Protein AF-A0A0C3BQY1-F1 (afdb_monomer_lite)

Secondary structure (DSSP, 8-state):
-------------------SS-S-------------------S--TTTGGGGS-----GGGSPPPP----S---PPPS-GGGT----THHHHHHHHHHHHHHHHHHHHHHHHHHHHHHHHHHHHHHHHHHHHHHHHHHTT--------------S--S---HHHHHHHHHHHHHHHHHHHHHHHHHHHT-

Foldseek 3Di:
DDDDDDDDDDDDDDDDPDPDPPDDPPDPDDDPDPPPDDDDDDDDPPCPVVVPVPPPDDPVPDDDDPDDDPPPPPPCPPDCVVVPPPPPPVVVVVVVVVVVVVVVVVVVVVVVVVVVVVVVVVVVVVVVVVVVVVVVVVVPPDDDPPDPPPDPPDDDDDDPDPVNVVVVVVVVVVVVVVVVVVVVVVVVVD

pLDDT: mean 70.15, std 18.49, range [40.5, 96.94]

Sequence (190 aa):
MIKFCSGQRDERLTSTTQNAQSKFTRFERSFNYNLRLKLYTGALSQYGEAGNVPLIKSPALRVPKLVQVPPDIHPLPDSVSAYFVYPFTLESHVLALENQRQQTLATHAAQRSAYLAGRAAEQERRRREMERLKADVDLGRGGVVAGFASASAAASGVGGTHAQREEQMMADLVESLAKLDAAHSASSLL

Radius of gyration: 48.65 Å; chains: 1; bounding box: 67×63×150 Å

Organism: NCBI:txid933852

Structure (mmCIF, N/CA/C/O backbone):
data_AF-A0A0C3BQY1-F1
#
_entry.id   AF-A0A0C3BQY1-F1
#
loop_
_atom_site.group_PDB
_atom_site.id
_atom_site.type_symbol
_atom_site.label_atom_id
_atom_site.label_alt_id
_atom_site.label_comp_id
_atom_site.label_asym_id
_atom_site.label_entity_id
_atom_site.label_seq_id
_atom_site.pdbx_PDB_ins_code
_atom_site.Cartn_x
_atom_site.Cartn_y
_atom_site.Cartn_z
_atom_site.occupancy
_atom_site.B_iso_or_equiv
_atom_site.auth_seq_id
_atom_site.auth_comp_id
_atom_site.auth_asym_id
_atom_site.auth_atom_id
_atom_site.pdbx_PDB_model_num
ATOM 1 N N . MET A 1 1 ? -19.599 -33.227 -12.800 1.00 46.88 1 MET A N 1
ATOM 2 C CA . MET A 1 1 ? -19.912 -34.581 -12.285 1.00 46.88 1 MET A CA 1
ATOM 3 C C . MET A 1 1 ? -18.740 -35.010 -11.408 1.00 46.88 1 MET A C 1
ATOM 5 O O . MET A 1 1 ? -17.624 -34.723 -11.814 1.00 46.88 1 MET A O 1
ATOM 9 N N . ILE A 1 2 ? -19.008 -35.655 -10.257 1.00 44.72 2 ILE A N 1
ATOM 10 C CA . ILE A 1 2 ? -18.118 -35.951 -9.097 1.00 44.72 2 ILE A CA 1
ATOM 11 C C . ILE A 1 2 ? -18.136 -34.820 -8.048 1.00 44.72 2 ILE A C 1
ATOM 13 O O . ILE A 1 2 ? -17.803 -33.695 -8.386 1.00 44.72 2 ILE A O 1
ATOM 17 N N . LYS A 1 3 ? -18.431 -35.003 -6.754 1.00 44.94 3 LYS A N 1
ATOM 18 C CA . LYS A 1 3 ? -19.316 -35.881 -5.952 1.00 44.94 3 LYS A CA 1
ATOM 19 C C . LYS A 1 3 ? -19.308 -35.217 -4.560 1.00 44.94 3 LYS A C 1
ATOM 21 O O . LYS A 1 3 ? -18.237 -35.003 -4.002 1.00 44.94 3 LYS A O 1
ATOM 26 N N . PHE A 1 4 ? -20.477 -34.849 -4.040 1.00 42.44 4 PHE A N 1
ATOM 27 C CA . PHE A 1 4 ? -20.662 -34.355 -2.671 1.00 42.44 4 PHE A CA 1
ATOM 28 C C . PHE A 1 4 ? -20.383 -35.500 -1.685 1.00 42.44 4 PHE A C 1
ATOM 30 O O . PHE A 1 4 ? -20.982 -36.566 -1.818 1.00 42.44 4 PHE A O 1
ATOM 37 N N . CYS A 1 5 ? -19.513 -35.285 -0.698 1.00 50.31 5 CYS A N 1
ATOM 38 C CA . CYS A 1 5 ? -19.391 -36.164 0.467 1.00 50.31 5 CYS A CA 1
ATOM 39 C C . CYS A 1 5 ? -20.003 -35.464 1.680 1.00 50.31 5 CYS A C 1
ATOM 41 O O . CYS A 1 5 ? -19.351 -34.685 2.368 1.00 50.31 5 CYS A O 1
ATOM 43 N N . SER A 1 6 ? -21.277 -35.760 1.926 1.00 48.91 6 SER A N 1
ATOM 44 C CA . SER A 1 6 ? -21.935 -35.582 3.216 1.00 48.91 6 SER A CA 1
ATOM 45 C C . SER A 1 6 ? -21.499 -36.707 4.155 1.00 48.91 6 SER A C 1
ATOM 47 O O . SER A 1 6 ? -21.726 -37.881 3.858 1.00 48.91 6 SER A O 1
ATOM 49 N N . GLY A 1 7 ? -20.898 -36.356 5.288 1.00 43.72 7 GLY A N 1
ATOM 50 C CA . GLY A 1 7 ? -20.561 -37.290 6.358 1.00 43.72 7 GLY A CA 1
ATOM 51 C C . GLY A 1 7 ? -21.114 -36.792 7.684 1.00 43.72 7 GLY A C 1
ATOM 52 O O . GLY A 1 7 ? -20.405 -36.125 8.429 1.00 43.72 7 GLY A O 1
ATOM 53 N N . GLN A 1 8 ? -22.379 -37.113 7.960 1.00 48.69 8 GLN A N 1
ATOM 54 C CA . GLN A 1 8 ? -22.919 -37.131 9.318 1.00 48.69 8 GLN A CA 1
ATOM 55 C C . GLN A 1 8 ? -22.186 -38.191 10.149 1.00 48.69 8 GLN A C 1
ATOM 57 O O . GLN A 1 8 ? -21.983 -39.315 9.678 1.00 48.69 8 GLN A O 1
ATOM 62 N N . ARG A 1 9 ? -21.862 -37.854 11.400 1.00 48.25 9 ARG A N 1
ATOM 63 C CA . ARG A 1 9 ? -21.825 -38.818 12.504 1.00 48.25 9 ARG A CA 1
ATOM 64 C C . ARG A 1 9 ? -21.941 -38.100 13.850 1.00 48.25 9 ARG A C 1
ATOM 66 O O . ARG A 1 9 ? -20.988 -37.497 14.328 1.00 48.25 9 ARG A O 1
ATOM 73 N N . ASP A 1 10 ? -23.166 -38.138 14.354 1.00 41.44 10 ASP A N 1
ATOM 74 C CA . ASP A 1 10 ? -23.604 -38.463 15.711 1.00 41.44 10 ASP A CA 1
ATOM 75 C C . ASP A 1 10 ? -22.759 -38.031 16.914 1.00 41.44 10 ASP A C 1
ATOM 77 O O . ASP A 1 10 ? -21.666 -38.525 17.191 1.00 41.44 10 ASP A O 1
ATOM 81 N N . GLU A 1 11 ? -23.413 -37.153 17.671 1.00 54.12 11 GLU A N 1
ATOM 82 C CA . GLU A 1 11 ? -23.501 -37.078 19.125 1.00 54.12 11 GLU A CA 1
ATOM 83 C C . GLU A 1 11 ? -22.714 -38.115 19.928 1.00 54.12 11 GLU A C 1
ATOM 85 O O . GLU A 1 11 ? -22.988 -39.314 19.883 1.00 54.12 11 GLU A O 1
ATOM 90 N N . ARG A 1 12 ? -21.841 -37.614 20.807 1.00 44.28 12 ARG A N 1
ATOM 91 C CA . ARG A 1 12 ? -21.565 -38.239 22.102 1.00 44.28 12 ARG A CA 1
ATOM 92 C C . ARG A 1 12 ? -20.993 -37.216 23.085 1.00 44.28 12 ARG A C 1
ATOM 94 O O . ARG A 1 12 ? -19.890 -36.716 22.907 1.00 44.28 12 ARG A O 1
ATOM 101 N N . LEU A 1 13 ? -21.744 -37.059 24.174 1.00 53.44 13 LEU A N 1
ATOM 102 C CA . LEU A 1 13 ? -21.265 -36.875 25.546 1.00 53.44 13 LEU A CA 1
ATOM 103 C C . LEU A 1 13 ? -20.903 -35.444 25.974 1.00 53.44 13 LEU A C 1
ATOM 105 O O . LEU A 1 13 ? -19.767 -34.985 25.946 1.00 53.44 13 LEU A O 1
ATOM 109 N N . THR A 1 14 ? -21.934 -34.809 26.527 1.00 55.56 14 THR A N 1
ATOM 110 C CA . THR A 1 14 ? -21.895 -34.083 27.801 1.00 55.56 14 THR A CA 1
ATOM 111 C C . THR A 1 14 ? -20.811 -34.581 28.767 1.00 55.56 14 THR A C 1
ATOM 113 O O . THR A 1 14 ? -20.612 -35.789 28.879 1.00 55.56 14 THR A O 1
ATOM 116 N N . SER A 1 15 ? -20.280 -33.6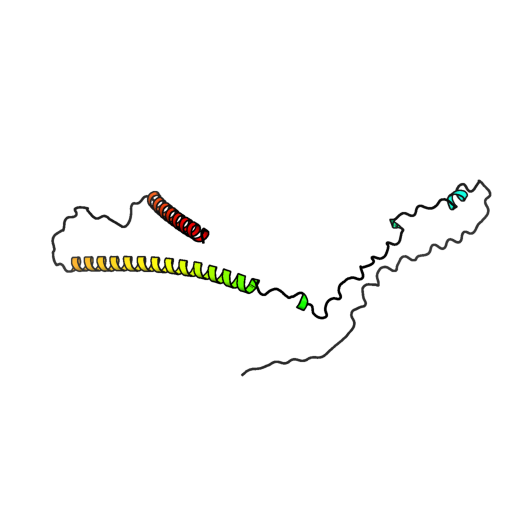51 29.573 1.00 48.41 15 SER A N 1
ATOM 117 C CA . SER A 1 15 ? -19.527 -33.820 30.837 1.00 48.41 15 SER A CA 1
ATOM 118 C C . SER A 1 15 ? -17.990 -33.752 30.794 1.00 48.41 15 SER A C 1
ATOM 120 O O . SER A 1 15 ? -17.306 -34.758 30.915 1.00 48.41 15 SER A O 1
ATOM 122 N N . THR A 1 16 ? -17.447 -32.524 30.813 1.00 48.97 16 THR A N 1
ATOM 123 C CA . THR A 1 16 ? -16.117 -32.259 31.409 1.00 48.97 16 THR A CA 1
ATOM 124 C C . THR A 1 16 ? -16.077 -30.892 32.106 1.00 48.97 16 THR A C 1
ATOM 126 O O . THR A 1 16 ? -15.240 -30.040 31.832 1.00 48.97 16 THR A O 1
ATOM 129 N N . THR A 1 17 ? -16.997 -30.662 33.039 1.00 54.31 17 THR A N 1
ATOM 130 C CA . THR A 1 17 ? -16.926 -29.585 34.041 1.00 54.31 17 THR A CA 1
ATOM 131 C C . THR A 1 17 ? -16.856 -30.227 35.417 1.00 54.31 17 THR A C 1
ATOM 133 O O . THR A 1 17 ? -17.827 -30.200 36.158 1.00 54.31 17 THR A O 1
ATOM 136 N N . GLN A 1 18 ? -15.740 -30.884 35.756 1.00 53.38 18 GLN A N 1
ATOM 137 C CA . GLN A 1 18 ? -15.552 -31.431 37.109 1.00 53.38 18 GLN A CA 1
ATOM 138 C C . GLN A 1 18 ? -14.107 -31.887 37.392 1.00 53.38 18 GLN A C 1
ATOM 140 O O . GLN A 1 18 ? -13.880 -33.025 37.776 1.00 53.38 18 GLN A O 1
ATOM 145 N N . ASN A 1 19 ? -13.085 -31.038 37.213 1.00 54.00 19 ASN A N 1
ATOM 146 C CA . ASN A 1 19 ? -11.778 -31.351 37.819 1.00 54.00 19 ASN A CA 1
ATOM 147 C C . ASN A 1 19 ? -10.847 -30.143 38.012 1.00 54.00 19 ASN A C 1
ATOM 149 O O . ASN A 1 19 ? -9.796 -30.044 37.388 1.00 54.00 19 ASN A O 1
ATOM 153 N N . ALA A 1 20 ? -11.224 -29.205 38.883 1.00 48.25 20 ALA A N 1
ATOM 154 C CA . ALA A 1 20 ? -10.296 -28.166 39.350 1.00 48.25 20 ALA A CA 1
ATOM 155 C C . ALA A 1 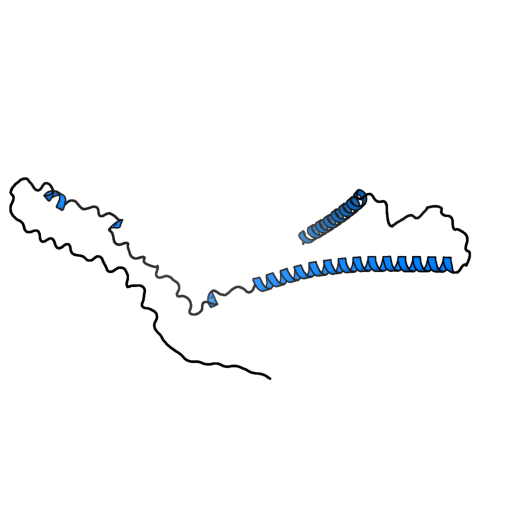20 ? -10.543 -27.717 40.805 1.00 48.25 20 ALA A C 1
ATOM 157 O O . ALA A 1 20 ? -10.128 -26.631 41.191 1.00 48.25 20 ALA A O 1
ATOM 158 N N . GLN A 1 21 ? -11.212 -28.535 41.629 1.00 49.97 21 GLN A N 1
ATOM 159 C CA . GLN A 1 21 ? -11.479 -28.202 43.042 1.00 49.97 21 GLN A CA 1
ATOM 160 C C . GLN A 1 21 ? -10.972 -29.234 44.058 1.00 49.97 21 GLN A C 1
ATOM 162 O O . GLN A 1 21 ? -11.185 -29.083 45.255 1.00 49.97 21 GLN A O 1
ATOM 167 N N . SER A 1 22 ? -10.240 -30.260 43.629 1.00 51.44 22 SER A N 1
ATOM 168 C CA . SER A 1 22 ? -9.701 -31.272 44.542 1.00 51.44 22 SER A CA 1
ATOM 169 C C . SER A 1 22 ? -8.191 -31.146 44.652 1.00 51.44 22 SER A C 1
ATOM 171 O O . SER A 1 22 ? -7.474 -31.989 44.117 1.00 51.44 22 SER A O 1
ATOM 173 N N . LYS A 1 23 ? -7.691 -30.086 45.300 1.00 57.97 23 LYS A N 1
ATOM 174 C CA . LYS A 1 23 ? -6.273 -30.015 45.703 1.00 57.97 23 LYS A CA 1
ATOM 175 C C . LYS A 1 23 ? -5.937 -28.896 46.695 1.00 57.97 23 LYS A C 1
ATOM 177 O O . LYS A 1 23 ? -4.863 -28.337 46.588 1.00 57.97 23 LYS A O 1
ATOM 182 N N . PHE A 1 24 ? -6.783 -28.575 47.680 1.00 44.50 24 PHE A N 1
ATOM 183 C CA . PHE A 1 24 ? -6.289 -27.852 48.873 1.00 44.50 24 PHE A CA 1
ATOM 184 C C . PHE A 1 24 ? -7.159 -28.021 50.134 1.00 44.50 24 PHE A C 1
ATOM 186 O O . PHE A 1 24 ? -7.277 -27.121 50.952 1.00 44.50 24 PHE A O 1
ATOM 193 N N . THR A 1 25 ? -7.755 -29.197 50.343 1.00 54.06 25 THR A N 1
ATOM 194 C CA . THR A 1 25 ? -8.354 -29.575 51.637 1.00 54.06 25 THR A CA 1
ATOM 195 C C . THR A 1 25 ? -7.438 -30.565 52.346 1.00 54.06 25 THR A C 1
ATOM 197 O O . THR A 1 25 ? -7.695 -31.770 52.369 1.00 54.06 25 THR A O 1
ATOM 200 N N . ARG A 1 26 ? -6.307 -30.087 52.877 1.00 56.66 26 ARG A N 1
ATOM 201 C CA . ARG A 1 26 ? -5.465 -30.908 53.760 1.00 56.66 26 ARG A CA 1
ATOM 202 C C . ARG A 1 26 ? -4.592 -30.079 54.698 1.00 56.66 26 ARG A C 1
ATOM 204 O O . ARG A 1 26 ? -3.373 -30.146 54.616 1.00 56.66 26 ARG A O 1
ATOM 211 N N . PHE A 1 27 ? -5.211 -29.351 55.625 1.00 43.72 27 PHE A N 1
ATOM 212 C CA . PHE A 1 27 ? -4.553 -28.999 56.889 1.00 43.72 27 PHE A CA 1
ATOM 213 C C . PHE A 1 27 ? -5.566 -28.707 58.011 1.00 43.72 27 PHE A C 1
ATOM 215 O O . PHE A 1 27 ? -5.457 -27.730 58.732 1.00 43.72 27 PHE A O 1
ATOM 222 N N . GLU A 1 28 ? -6.565 -29.574 58.172 1.00 51.66 28 GLU A N 1
ATOM 223 C CA . GLU A 1 28 ? -7.349 -29.663 59.412 1.00 51.66 28 GLU A CA 1
ATOM 224 C C . GLU A 1 28 ? -6.777 -30.841 60.212 1.00 51.66 28 GLU A C 1
ATOM 226 O O . GLU A 1 28 ? -7.275 -31.966 60.173 1.00 51.66 28 GLU A O 1
ATOM 231 N N . ARG A 1 29 ? -5.627 -30.617 60.856 1.00 51.12 29 ARG A N 1
ATOM 232 C CA . ARG A 1 29 ? -5.129 -31.491 61.924 1.00 51.12 29 ARG A CA 1
ATOM 233 C C . ARG A 1 29 ? -5.100 -30.685 63.212 1.00 51.12 29 ARG A C 1
ATOM 235 O O . ARG A 1 29 ? -4.161 -29.949 63.477 1.00 51.12 29 ARG A O 1
ATOM 242 N N . SER A 1 30 ? -6.170 -30.877 63.975 1.00 52.09 30 SER A N 1
ATOM 243 C CA . SER A 1 30 ? -6.141 -31.132 65.413 1.00 52.09 30 SER A CA 1
ATOM 244 C C . SER A 1 30 ? -5.187 -30.274 66.244 1.00 52.09 30 SER A C 1
ATOM 246 O O . SER A 1 30 ? -4.049 -30.663 66.474 1.00 52.09 30 SER A O 1
ATOM 248 N N . PHE A 1 31 ? -5.722 -29.225 66.865 1.00 44.22 31 PHE A N 1
ATOM 249 C CA . PHE A 1 31 ? -5.226 -28.779 68.167 1.00 44.22 31 PHE A CA 1
ATOM 250 C C . PHE A 1 31 ? -6.397 -28.572 69.125 1.00 44.22 31 PHE A C 1
ATOM 252 O O . PHE A 1 31 ? -6.809 -27.464 69.448 1.00 44.22 31 PHE A O 1
ATOM 259 N N . ASN A 1 32 ? -6.954 -29.699 69.566 1.00 52.69 32 ASN A N 1
ATOM 260 C CA . ASN A 1 32 ? -7.783 -29.753 70.760 1.00 52.69 32 ASN A CA 1
ATOM 261 C C . ASN A 1 32 ? -6.834 -29.755 71.967 1.00 52.69 32 ASN A C 1
ATOM 263 O O . ASN A 1 32 ? -6.295 -30.800 72.327 1.00 52.69 32 ASN A O 1
ATOM 267 N N . TYR A 1 33 ? -6.614 -28.595 72.584 1.00 49.03 33 TYR A N 1
ATOM 268 C CA . TYR A 1 33 ? -6.016 -28.532 73.914 1.00 49.03 33 TYR A CA 1
ATOM 269 C C . TYR A 1 33 ? -7.100 -28.179 74.925 1.00 49.03 33 TYR A C 1
ATOM 271 O O . TYR A 1 33 ? -7.373 -27.017 75.213 1.00 49.03 33 TYR A O 1
ATOM 279 N N . ASN A 1 34 ? -7.715 -29.229 75.470 1.00 46.47 34 ASN A N 1
ATOM 280 C CA . ASN A 1 34 ? -8.435 -29.157 76.731 1.00 46.47 34 ASN A CA 1
ATOM 281 C C . ASN A 1 34 ? -7.438 -28.755 77.828 1.00 46.47 34 ASN A C 1
ATOM 283 O O . ASN A 1 34 ? -6.614 -29.561 78.266 1.00 46.47 34 ASN A O 1
ATOM 287 N N . LEU A 1 35 ? -7.513 -27.497 78.259 1.00 50.59 35 LEU A N 1
ATOM 288 C CA . LEU A 1 35 ? -6.812 -26.967 79.424 1.00 50.59 35 LEU A CA 1
ATOM 289 C C . LEU A 1 35 ? -7.365 -27.625 80.693 1.00 50.59 35 LEU A C 1
ATOM 291 O O . LEU A 1 35 ? -8.303 -27.149 81.329 1.00 50.59 35 LEU A O 1
ATOM 295 N N . ARG A 1 36 ? -6.755 -28.749 81.074 1.00 46.59 36 ARG A N 1
ATOM 296 C CA . ARG A 1 36 ? -6.924 -29.354 82.393 1.00 46.59 36 ARG A CA 1
ATOM 297 C C . ARG A 1 36 ? -6.127 -28.528 83.401 1.00 46.59 36 ARG A C 1
ATOM 299 O O . ARG A 1 36 ? -4.947 -28.776 83.630 1.00 46.59 36 ARG A O 1
ATOM 306 N N . LEU A 1 37 ? -6.802 -27.545 83.989 1.00 51.25 37 LEU A N 1
ATOM 307 C CA . LEU A 1 37 ? -6.370 -26.829 85.186 1.00 51.25 37 LEU A CA 1
ATOM 308 C C . LEU A 1 37 ? -5.935 -27.827 86.269 1.00 51.25 37 LEU A C 1
ATOM 310 O O . LEU A 1 37 ? -6.748 -28.572 86.818 1.00 51.25 37 LEU A O 1
ATOM 314 N N . LYS A 1 38 ? -4.646 -27.812 86.603 1.00 46.28 38 LYS A N 1
ATOM 315 C CA . LYS A 1 38 ? -4.148 -28.249 87.905 1.00 46.28 38 LYS A CA 1
ATOM 316 C C . LYS A 1 38 ? -3.321 -27.114 88.498 1.00 46.28 38 LYS A C 1
ATOM 318 O O . LYS A 1 38 ? -2.188 -26.891 88.101 1.00 46.28 38 LYS A O 1
ATOM 323 N N . LEU A 1 39 ? -3.988 -26.388 89.393 1.00 54.72 39 LEU A N 1
ATOM 324 C CA . LEU A 1 39 ? -3.473 -25.769 90.614 1.00 54.72 39 LEU A CA 1
ATOM 325 C C . LEU A 1 39 ? -1.961 -25.506 90.646 1.00 54.72 39 LEU A C 1
ATOM 327 O O . LEU A 1 39 ? -1.212 -26.389 91.040 1.00 54.72 39 LEU A O 1
ATOM 331 N N . TYR A 1 40 ? -1.555 -24.267 90.366 1.00 44.59 40 TYR A N 1
ATOM 332 C CA . TYR A 1 40 ? -0.429 -23.637 91.054 1.00 44.59 40 TYR A CA 1
ATOM 333 C C . TYR A 1 40 ? -0.758 -22.166 91.300 1.00 44.59 40 TYR A C 1
ATOM 335 O O . TYR A 1 40 ? -0.946 -21.366 90.388 1.00 44.59 40 TYR A O 1
ATOM 343 N N . THR A 1 41 ? -0.894 -21.857 92.582 1.00 57.88 41 THR A N 1
ATOM 344 C CA . THR A 1 41 ? -0.936 -20.523 93.162 1.00 57.88 41 THR A CA 1
ATOM 345 C C . THR A 1 41 ? 0.415 -19.845 92.963 1.00 57.88 41 THR A C 1
ATOM 347 O O . THR A 1 41 ? 1.429 -20.374 93.416 1.00 57.88 41 THR A O 1
ATOM 350 N N . GLY A 1 42 ? 0.435 -18.670 92.339 1.00 46.72 42 GLY A N 1
ATOM 351 C CA . GLY A 1 42 ? 1.638 -17.846 92.293 1.00 46.72 42 GLY A CA 1
ATOM 352 C C . GLY A 1 42 ? 1.589 -16.781 91.210 1.00 46.72 42 GLY A C 1
ATOM 353 O O . GLY A 1 42 ? 1.822 -17.081 90.049 1.00 46.72 42 GLY A O 1
ATOM 354 N N . ALA A 1 43 ? 1.365 -15.544 91.649 1.00 47.12 43 ALA A N 1
ATOM 355 C CA . ALA A 1 43 ? 1.463 -14.294 90.899 1.00 47.12 43 ALA A CA 1
ATOM 356 C C . ALA A 1 43 ? 0.302 -13.955 89.944 1.00 47.12 43 ALA A C 1
ATOM 358 O O . ALA A 1 43 ? -0.130 -14.731 89.098 1.00 47.12 43 ALA A O 1
ATOM 359 N N . LEU A 1 44 ? -0.197 -12.734 90.155 1.00 55.72 44 LEU A N 1
ATOM 360 C CA . LEU A 1 44 ? -1.185 -11.982 89.388 1.00 55.72 44 LEU A CA 1
ATOM 361 C C . LEU A 1 44 ? -1.138 -12.309 87.892 1.00 55.72 44 LEU A C 1
ATOM 363 O O . LEU A 1 44 ? -0.073 -12.261 87.281 1.00 55.72 44 LEU A O 1
ATOM 367 N N . SER A 1 45 ? -2.305 -12.588 87.303 1.00 59.09 45 SER A N 1
ATOM 368 C CA . SER A 1 45 ? -2.459 -12.738 85.856 1.00 59.09 45 SER A CA 1
ATOM 369 C C . SER A 1 45 ? -2.147 -11.401 85.185 1.00 59.09 45 SER A C 1
ATOM 371 O O . SER A 1 45 ? -3.029 -10.594 84.909 1.00 59.09 45 SER A O 1
ATOM 373 N N . GLN A 1 46 ? -0.863 -11.152 84.949 1.00 59.03 46 GLN A N 1
ATOM 374 C CA . GLN A 1 46 ? -0.335 -9.941 84.325 1.00 59.03 46 GLN A CA 1
ATOM 375 C C . GLN A 1 46 ? -0.868 -9.760 82.893 1.00 59.03 46 GLN A C 1
ATOM 377 O O . GLN A 1 46 ? -0.843 -8.665 82.346 1.00 59.03 46 GLN A O 1
ATOM 382 N N . TYR A 1 47 ? -1.419 -10.834 82.320 1.00 54.56 47 TYR A N 1
ATOM 383 C CA . TYR A 1 47 ? -2.068 -10.882 81.013 1.00 54.56 47 TYR A CA 1
ATOM 384 C C . TYR A 1 47 ? -3.608 -10.917 81.092 1.00 54.56 47 TYR A C 1
ATOM 386 O O . TYR A 1 47 ? -4.266 -10.940 80.056 1.00 54.56 47 TYR A O 1
ATOM 394 N N . GLY A 1 48 ? -4.202 -10.906 82.292 1.00 62.53 48 GLY A N 1
ATOM 395 C CA . GLY A 1 48 ? -5.656 -10.892 82.490 1.00 62.53 48 GLY A CA 1
ATOM 396 C C . GLY A 1 48 ? -6.308 -9.594 82.010 1.00 62.53 48 GLY A C 1
ATOM 397 O O . GLY A 1 48 ? -7.365 -9.634 81.387 1.00 62.53 48 GLY A O 1
ATOM 398 N N . GLU A 1 49 ? -5.634 -8.455 82.195 1.00 60.19 49 GLU A N 1
ATOM 399 C CA . GLU A 1 49 ? -6.072 -7.176 81.616 1.00 60.19 49 GLU A CA 1
ATOM 400 C C . GLU A 1 49 ? -5.838 -7.093 80.099 1.00 60.19 49 GLU A C 1
ATOM 402 O O . GLU A 1 49 ? -6.546 -6.371 79.397 1.00 60.19 49 GLU A O 1
ATOM 407 N N . ALA A 1 50 ? -4.911 -7.893 79.555 1.00 57.88 50 ALA A N 1
ATOM 408 C CA . ALA A 1 50 ? -4.632 -7.939 78.120 1.00 57.88 50 ALA A CA 1
ATOM 409 C C . ALA A 1 50 ? -5.746 -8.627 77.303 1.00 57.88 50 ALA A C 1
ATOM 411 O O . ALA A 1 50 ? -5.776 -8.496 76.081 1.00 57.88 50 ALA A O 1
ATOM 412 N N . GLY A 1 51 ? -6.689 -9.317 77.959 1.00 62.69 51 GLY A N 1
ATOM 413 C CA . GLY A 1 51 ? -7.870 -9.900 77.312 1.00 62.69 51 GLY A CA 1
ATOM 414 C C . GLY A 1 51 ? -8.881 -8.863 76.803 1.00 62.69 51 GLY A C 1
ATOM 415 O O . GLY A 1 51 ? -9.623 -9.152 75.868 1.00 62.69 51 GLY A O 1
ATOM 416 N N . ASN A 1 52 ? -8.870 -7.651 77.372 1.00 62.69 52 ASN A N 1
ATOM 417 C CA . ASN A 1 52 ? -9.706 -6.521 76.948 1.00 62.69 52 ASN A CA 1
ATOM 418 C C . ASN A 1 52 ? -8.993 -5.569 75.977 1.00 62.69 52 ASN A C 1
ATOM 420 O O . ASN A 1 52 ? -9.580 -4.574 75.551 1.00 62.69 52 ASN A O 1
ATOM 424 N N . VAL A 1 53 ? -7.738 -5.850 75.609 1.00 63.06 53 VAL A N 1
ATOM 425 C CA . VAL A 1 53 ? -7.031 -5.052 74.606 1.00 63.06 53 VAL A CA 1
ATOM 426 C C . VAL A 1 53 ? -7.647 -5.376 73.245 1.00 63.06 53 VAL A C 1
ATOM 428 O O . VAL A 1 53 ? -7.603 -6.537 72.824 1.00 63.06 53 VAL A O 1
ATOM 431 N N . PRO A 1 54 ? -8.229 -4.395 72.531 1.00 63.62 54 PRO A N 1
ATOM 432 C CA . PRO A 1 54 ? -8.770 -4.640 71.207 1.00 63.62 54 PRO A CA 1
ATOM 433 C C . PRO A 1 54 ? -7.614 -5.058 70.302 1.00 63.62 54 PRO A C 1
ATOM 435 O O . PRO A 1 54 ? -6.782 -4.243 69.905 1.00 63.62 54 PRO A O 1
ATOM 438 N N . LEU A 1 55 ? -7.540 -6.355 69.999 1.00 68.88 55 LEU A N 1
ATOM 439 C CA . LEU A 1 55 ? -6.561 -6.892 69.068 1.00 68.88 55 LEU A CA 1
ATOM 440 C C . LEU A 1 55 ? -6.781 -6.197 67.726 1.00 68.88 55 LEU A C 1
ATOM 442 O O . LEU A 1 55 ? -7.768 -6.457 67.031 1.00 68.88 55 LEU A O 1
ATOM 446 N N . ILE A 1 56 ? -5.862 -5.301 67.366 1.00 68.88 56 ILE A N 1
ATOM 447 C CA . ILE A 1 56 ? -5.838 -4.666 66.053 1.00 68.88 56 ILE A CA 1
ATOM 448 C C . ILE A 1 56 ? -5.541 -5.783 65.058 1.00 68.88 56 ILE A C 1
ATOM 450 O O . ILE A 1 56 ? -4.393 -6.157 64.822 1.00 68.88 56 ILE A O 1
ATOM 454 N N . LYS A 1 57 ? -6.598 -6.390 64.515 1.00 69.56 57 LYS A N 1
ATOM 455 C CA . LYS A 1 57 ? -6.445 -7.454 63.530 1.00 69.56 57 LYS A CA 1
ATOM 456 C C . LYS A 1 57 ? -5.779 -6.864 62.298 1.00 69.56 57 LYS A C 1
ATOM 458 O O . LYS A 1 57 ? -6.322 -5.934 61.688 1.00 69.56 57 LYS A O 1
ATOM 463 N N . SER A 1 58 ? -4.627 -7.436 61.949 1.00 75.94 58 SER A N 1
ATOM 464 C CA . SER A 1 58 ? -3.917 -7.137 60.710 1.00 75.94 58 SER A CA 1
ATOM 465 C C . SER A 1 58 ? -4.904 -7.169 59.536 1.00 75.94 58 SER A C 1
ATOM 467 O O . SER A 1 58 ? -5.705 -8.108 59.451 1.00 75.94 58 SER A O 1
ATOM 469 N N . PRO A 1 59 ? -4.873 -6.180 58.624 1.00 69.06 59 PRO A N 1
ATOM 470 C CA . PRO A 1 59 ? -5.719 -6.170 57.433 1.00 69.06 59 PRO A CA 1
ATOM 471 C C . PRO A 1 59 ? -5.623 -7.463 56.612 1.00 69.06 59 PRO A C 1
ATOM 473 O O . PRO A 1 59 ? -6.605 -7.853 55.995 1.00 69.06 59 PRO A O 1
ATOM 476 N N . ALA A 1 60 ? -4.484 -8.163 56.674 1.00 73.81 60 ALA A N 1
ATOM 477 C CA . ALA A 1 60 ? -4.255 -9.437 55.991 1.00 73.81 60 ALA A CA 1
ATOM 478 C C . ALA A 1 60 ? -5.067 -10.618 56.559 1.00 73.81 60 ALA A C 1
ATOM 480 O O . ALA A 1 60 ? -5.226 -11.629 55.886 1.00 73.81 60 ALA A O 1
ATOM 481 N N . LEU A 1 61 ? -5.588 -10.503 57.787 1.00 70.81 61 LEU A N 1
ATOM 482 C CA . LEU A 1 61 ? -6.463 -11.507 58.410 1.00 70.81 61 LEU A CA 1
ATOM 483 C C . LEU A 1 61 ? -7.953 -11.207 58.195 1.00 70.81 61 LEU A C 1
ATOM 485 O O . LEU A 1 61 ? -8.810 -11.950 58.676 1.00 70.81 61 LEU A O 1
ATOM 489 N N . ARG A 1 62 ? -8.285 -10.100 57.521 1.00 78.06 62 ARG A N 1
ATOM 490 C CA . ARG A 1 62 ? -9.665 -9.777 57.156 1.00 78.06 62 ARG A CA 1
ATOM 491 C C . ARG A 1 62 ? -9.979 -10.478 55.843 1.00 78.06 62 ARG A C 1
ATOM 493 O O . ARG A 1 62 ? -9.204 -10.383 54.898 1.00 78.06 62 ARG A O 1
ATOM 500 N N . VAL A 1 63 ? -11.129 -11.141 55.774 1.00 82.50 63 VAL A N 1
ATOM 501 C CA . VAL A 1 63 ? -11.651 -11.649 54.501 1.00 82.50 63 VAL A CA 1
ATOM 502 C C . VAL A 1 63 ? -11.847 -10.441 53.573 1.00 82.50 63 VAL A C 1
ATOM 504 O O . VAL A 1 63 ? -12.574 -9.515 53.957 1.00 82.50 63 VAL A O 1
ATOM 507 N N . PRO A 1 64 ? -11.186 -10.387 52.401 1.00 87.31 64 PRO A N 1
ATOM 508 C CA . PRO A 1 64 ? -11.385 -9.300 51.453 1.00 87.31 64 PRO A CA 1
ATOM 509 C C . PRO A 1 64 ? -12.862 -9.191 51.077 1.00 87.31 64 PRO A C 1
ATOM 511 O O . PRO A 1 64 ? -13.548 -10.202 50.916 1.00 87.31 64 PRO A O 1
ATOM 514 N N . LYS A 1 65 ? -13.365 -7.961 50.943 1.00 83.75 65 LYS A N 1
ATOM 515 C CA . LYS A 1 65 ? -14.735 -7.749 50.468 1.00 83.75 65 LYS A CA 1
ATOM 516 C C . LYS A 1 65 ? -14.860 -8.344 49.066 1.00 83.75 65 LYS A C 1
ATOM 518 O O . LYS A 1 65 ? -13.997 -8.108 48.224 1.00 83.75 65 LYS A O 1
ATOM 523 N N . LEU A 1 66 ? -15.930 -9.103 48.834 1.00 83.75 66 LEU A N 1
ATOM 524 C CA . LEU A 1 66 ? -16.238 -9.640 47.513 1.00 83.75 66 LEU A CA 1
ATOM 525 C C . LEU A 1 66 ? -16.368 -8.482 46.519 1.00 83.75 66 LEU A C 1
ATOM 527 O O . LEU A 1 66 ? -17.023 -7.479 46.812 1.00 83.75 66 LEU A O 1
ATOM 531 N N . VAL A 1 67 ? -15.718 -8.622 45.364 1.00 84.81 67 VAL A N 1
ATOM 532 C CA . VAL A 1 67 ? -15.766 -7.631 44.288 1.00 84.81 67 VAL A CA 1
ATOM 533 C C . VAL A 1 67 ? -17.201 -7.577 43.774 1.00 84.81 67 VAL A C 1
ATOM 535 O O . VAL A 1 67 ? -17.684 -8.534 43.174 1.00 84.81 67 VAL A O 1
ATOM 538 N N . GLN A 1 68 ? -17.893 -6.471 44.046 1.00 81.94 68 GLN A N 1
ATOM 539 C CA . GLN A 1 68 ? -19.196 -6.212 43.448 1.00 81.94 68 GLN A CA 1
ATOM 540 C C . GLN A 1 68 ? -18.963 -5.692 42.035 1.00 81.94 68 GLN A C 1
ATOM 542 O O . GLN A 1 68 ? -18.383 -4.623 41.846 1.00 81.94 68 GLN A O 1
ATOM 547 N N . VAL A 1 69 ? -19.373 -6.481 41.046 1.00 77.62 69 VAL A N 1
ATOM 548 C CA . VAL A 1 69 ? -19.385 -6.045 39.652 1.00 77.62 69 VAL A CA 1
ATOM 549 C C . VAL A 1 69 ? -20.567 -5.082 39.494 1.00 77.62 69 VAL A C 1
ATOM 551 O O . VAL A 1 69 ? -21.662 -5.420 39.952 1.00 77.62 69 VAL A O 1
ATOM 554 N N . PRO A 1 70 ? -20.379 -3.886 38.908 1.00 80.69 70 PRO A N 1
ATOM 555 C CA . PRO A 1 70 ? -21.480 -2.966 38.659 1.00 80.69 70 PRO A CA 1
ATOM 556 C C . PRO A 1 70 ? -22.590 -3.652 37.846 1.00 80.69 70 PRO A C 1
ATOM 558 O O . PRO A 1 70 ? -22.274 -4.368 36.894 1.00 80.69 70 PRO A O 1
ATOM 561 N N . PRO A 1 71 ? -23.875 -3.426 38.170 1.00 75.69 71 PRO A N 1
ATOM 562 C CA . PRO A 1 71 ? -25.004 -4.050 37.477 1.00 75.69 71 PRO A CA 1
ATOM 563 C C . PRO A 1 71 ? -25.275 -3.471 36.076 1.00 75.69 71 PRO A C 1
ATOM 565 O O . PRO A 1 71 ? -26.353 -3.684 35.537 1.00 75.69 71 PRO A O 1
ATOM 568 N N . ASP A 1 72 ? -24.315 -2.761 35.483 1.00 67.06 72 ASP A N 1
ATOM 569 C CA . ASP A 1 72 ? -24.480 -2.055 34.210 1.00 67.06 72 ASP A CA 1
ATOM 570 C C . ASP A 1 72 ? -23.478 -2.557 33.164 1.00 67.06 72 ASP A C 1
ATOM 572 O O . ASP A 1 72 ? -22.810 -1.811 32.451 1.00 67.06 72 ASP A O 1
ATOM 576 N N . ILE A 1 73 ? -23.345 -3.881 33.093 1.00 64.56 73 ILE A N 1
ATOM 577 C CA . ILE A 1 73 ? -22.941 -4.502 31.841 1.00 64.56 73 ILE A CA 1
ATOM 578 C C . ILE A 1 73 ? -24.218 -4.462 31.014 1.00 64.56 73 ILE A C 1
ATOM 580 O O . ILE A 1 73 ? -25.117 -5.268 31.260 1.00 64.56 73 ILE A O 1
ATOM 584 N N . HIS A 1 74 ? -24.333 -3.495 30.096 1.00 66.75 74 HIS A N 1
ATOM 585 C CA . HIS A 1 74 ? -25.352 -3.557 29.052 1.00 66.75 74 HIS A CA 1
ATOM 586 C C . HIS A 1 74 ? -25.412 -5.009 28.579 1.00 66.75 74 HIS A C 1
ATOM 588 O O . HIS A 1 74 ? -24.347 -5.553 28.256 1.00 66.75 74 HIS A O 1
ATOM 594 N N . PRO A 1 75 ? -26.583 -5.670 28.650 1.00 77.81 75 PRO A N 1
ATOM 595 C CA . PRO A 1 75 ? -26.658 -7.079 28.325 1.00 77.81 75 PRO A CA 1
ATOM 596 C C . PRO A 1 75 ? -26.009 -7.246 26.964 1.00 77.81 75 PRO A C 1
ATOM 598 O O . PRO A 1 75 ? -26.301 -6.477 26.044 1.00 77.81 75 PRO A O 1
ATOM 601 N N . LEU A 1 76 ? -25.060 -8.182 26.884 1.00 66.44 76 LEU A N 1
ATOM 602 C CA . LEU A 1 76 ? -24.435 -8.521 25.621 1.00 66.44 76 LEU A CA 1
ATOM 603 C C . LEU A 1 76 ? -25.598 -8.759 24.643 1.00 66.44 76 LEU A C 1
ATOM 605 O O . LEU A 1 76 ? -26.431 -9.618 24.934 1.00 66.44 76 LEU A O 1
ATOM 609 N N . PRO A 1 77 ? -25.739 -7.953 23.578 1.00 78.94 77 PRO A N 1
ATOM 610 C CA . PRO A 1 77 ? -26.840 -8.089 22.650 1.00 78.94 77 PRO A CA 1
ATOM 611 C C . PRO A 1 77 ? -26.822 -9.513 22.113 1.00 78.94 77 PRO A C 1
ATOM 613 O O . PRO A 1 77 ? -25.747 -10.077 21.891 1.00 78.94 77 PRO A O 1
ATOM 616 N N . ASP A 1 78 ? -28.009 -10.070 21.875 1.00 78.62 78 ASP A N 1
ATOM 617 C CA . ASP A 1 78 ? -28.195 -11.450 21.403 1.00 78.62 78 ASP A CA 1
ATOM 618 C C . ASP A 1 78 ? -27.342 -11.775 20.162 1.00 78.62 78 ASP A C 1
ATOM 620 O O . ASP A 1 78 ? -27.013 -12.931 19.899 1.00 78.62 78 ASP A O 1
ATOM 624 N N . SER A 1 79 ? -26.940 -10.738 19.418 1.00 78.44 79 SER A N 1
ATOM 625 C CA . SER A 1 79 ? -25.938 -10.811 18.367 1.00 78.44 79 SER A CA 1
ATOM 626 C C . SER A 1 79 ? -24.853 -9.745 18.529 1.00 78.44 79 SER A C 1
ATOM 628 O O . SER A 1 79 ? -25.120 -8.544 18.601 1.00 78.44 79 SER A O 1
ATOM 630 N N . VAL A 1 80 ? -23.596 -10.183 18.439 1.00 74.50 80 VAL A N 1
ATOM 631 C CA . VAL A 1 80 ? -22.401 -9.322 18.399 1.00 74.50 80 VAL A CA 1
ATOM 632 C C . VAL A 1 80 ? -22.329 -8.504 17.092 1.00 74.50 80 VAL A C 1
ATOM 634 O O . VAL A 1 80 ? -21.523 -7.586 16.973 1.00 74.50 80 VAL A O 1
ATOM 637 N N . SER A 1 81 ? -23.200 -8.778 16.110 1.00 69.88 81 SER A N 1
ATOM 638 C CA . SER A 1 81 ? -23.272 -8.049 14.832 1.00 69.88 81 SER A CA 1
ATOM 639 C C . SER A 1 81 ? -23.500 -6.545 14.993 1.00 69.88 81 SER A C 1
ATOM 641 O O . SER A 1 81 ? -23.027 -5.778 14.162 1.00 69.88 81 SER A O 1
ATOM 643 N N . ALA A 1 82 ? -24.170 -6.114 16.067 1.00 68.88 82 ALA A N 1
ATOM 644 C CA . ALA A 1 82 ? -24.343 -4.695 16.385 1.00 68.88 82 ALA A CA 1
ATOM 645 C C . ALA A 1 82 ? -23.008 -3.991 16.707 1.00 68.88 82 ALA A C 1
ATOM 647 O O . ALA A 1 82 ? -22.886 -2.786 16.505 1.00 68.88 82 ALA A O 1
ATOM 648 N N . TYR A 1 83 ? -21.998 -4.744 17.157 1.00 67.56 83 TYR A N 1
ATOM 649 C CA . TYR A 1 83 ? -20.643 -4.251 17.422 1.00 67.56 83 TYR A CA 1
ATOM 650 C C . TYR A 1 83 ? -19.660 -4.532 16.282 1.00 67.56 83 TYR A C 1
ATOM 652 O O . TYR A 1 83 ? -18.638 -3.860 16.180 1.00 67.56 83 TYR A O 1
ATOM 660 N N . PHE A 1 84 ? -19.980 -5.476 15.392 1.00 63.97 84 PHE A N 1
ATOM 661 C CA . PHE A 1 84 ? -19.253 -5.709 14.140 1.00 63.97 84 PHE A CA 1
ATOM 662 C C . PHE A 1 84 ? -19.784 -4.866 12.978 1.00 63.97 84 PHE A C 1
ATOM 664 O O . PHE A 1 84 ? -19.648 -5.250 11.817 1.00 63.97 84 PHE A O 1
ATOM 671 N N . VAL A 1 85 ? -20.347 -3.689 13.259 1.00 69.56 85 VAL A N 1
ATOM 672 C CA . VAL A 1 85 ? -20.494 -2.662 12.228 1.00 69.56 85 VAL A CA 1
ATOM 673 C C . VAL A 1 85 ? -19.115 -2.054 12.019 1.00 69.56 85 VAL A C 1
ATOM 675 O O . VAL A 1 85 ? -18.808 -0.958 12.479 1.00 69.56 85 VAL A O 1
ATOM 678 N N . TYR A 1 86 ? -18.251 -2.818 11.357 1.00 70.38 86 TYR A N 1
ATOM 679 C CA . TYR A 1 86 ? -17.092 -2.243 10.717 1.00 70.38 86 TYR A CA 1
ATOM 680 C C . TYR A 1 86 ? -17.640 -1.451 9.529 1.00 70.38 86 TYR A C 1
ATOM 682 O O . TYR A 1 86 ? -18.179 -2.066 8.604 1.00 70.38 86 TYR A O 1
ATOM 690 N N . PRO A 1 87 ? -17.619 -0.105 9.552 1.00 67.88 87 PRO A N 1
ATOM 691 C CA . PRO A 1 87 ? -18.022 0.644 8.378 1.00 67.88 87 PRO A CA 1
ATOM 692 C C . PRO A 1 87 ? -17.100 0.178 7.251 1.00 67.88 87 PRO A C 1
ATOM 694 O O . PRO A 1 87 ? -15.886 0.131 7.428 1.00 67.88 87 PRO A O 1
ATOM 697 N N . PHE A 1 88 ? -17.689 -0.242 6.136 1.00 57.31 88 PHE A N 1
ATOM 698 C CA . PHE A 1 88 ? -17.070 -0.820 4.934 1.00 57.31 88 PHE A CA 1
ATOM 699 C C . PHE A 1 88 ? -16.057 0.118 4.222 1.00 57.31 88 PHE A C 1
ATOM 701 O O . PHE A 1 88 ? -15.972 0.169 2.999 1.00 57.31 88 PHE A O 1
ATOM 708 N N . THR A 1 89 ? -15.291 0.919 4.957 1.00 61.06 89 THR A N 1
ATOM 709 C CA . THR A 1 89 ? -14.461 2.006 4.440 1.00 61.06 89 THR A CA 1
ATOM 710 C C . THR A 1 89 ? -12.987 1.646 4.336 1.00 61.06 89 THR A C 1
ATOM 712 O O . THR A 1 89 ? -12.275 2.307 3.584 1.00 61.06 89 THR A O 1
ATOM 715 N N . LEU A 1 90 ? -12.508 0.588 5.005 1.00 68.19 90 LEU A N 1
ATOM 716 C CA . LEU A 1 90 ? -11.150 0.110 4.726 1.00 68.19 90 LEU A CA 1
ATOM 717 C C . LEU A 1 90 ? -11.054 -0.591 3.382 1.00 68.19 90 LEU A C 1
ATOM 719 O O . LEU A 1 90 ? -10.064 -0.396 2.693 1.00 68.19 90 LEU A O 1
ATOM 723 N N . GLU A 1 91 ? -12.051 -1.379 2.989 1.00 76.75 91 GLU A N 1
ATOM 724 C CA . GLU A 1 91 ? -11.981 -2.104 1.718 1.00 76.75 91 GLU A CA 1
ATOM 725 C C . GLU A 1 91 ? -11.903 -1.130 0.541 1.00 76.75 91 GLU A C 1
ATOM 727 O O . GLU A 1 91 ? -11.014 -1.250 -0.298 1.00 76.75 91 GLU A O 1
ATOM 732 N N . SER A 1 92 ? -12.755 -0.101 0.518 1.00 79.69 92 SER A N 1
ATOM 733 C CA . SER A 1 92 ? -12.714 0.918 -0.533 1.00 79.69 92 SER A CA 1
ATOM 734 C C . SER A 1 92 ? -11.417 1.733 -0.512 1.00 79.69 92 SER A C 1
ATOM 736 O O . SER A 1 92 ? -10.850 1.989 -1.575 1.00 79.69 92 SER A O 1
ATOM 738 N N . HIS A 1 93 ? -10.904 2.092 0.670 1.00 85.94 93 HIS A N 1
ATOM 739 C CA . HIS A 1 93 ? -9.648 2.834 0.793 1.00 85.94 93 HIS A CA 1
ATOM 740 C C . HIS A 1 93 ? -8.430 2.005 0.359 1.00 85.94 93 HIS A C 1
ATOM 742 O O . HIS A 1 93 ? -7.597 2.488 -0.408 1.00 85.94 93 HIS A O 1
ATOM 748 N N . VAL A 1 94 ? -8.348 0.744 0.789 1.00 88.44 94 VAL A N 1
ATOM 749 C CA . VAL A 1 94 ? -7.265 -0.178 0.422 1.00 88.44 94 VAL A CA 1
ATOM 750 C C . VAL A 1 94 ? -7.308 -0.482 -1.073 1.00 88.44 94 VAL A C 1
ATOM 752 O O . VAL A 1 94 ? -6.274 -0.415 -1.729 1.00 88.44 94 VAL A O 1
ATOM 755 N N . LEU A 1 95 ? -8.489 -0.729 -1.650 1.00 89.19 95 LEU A N 1
ATOM 756 C CA . LEU A 1 95 ? -8.628 -0.947 -3.093 1.00 89.19 95 LEU A CA 1
ATOM 757 C C . LEU A 1 95 ? -8.228 0.289 -3.907 1.00 89.19 95 LEU A C 1
ATOM 759 O O . LEU A 1 95 ? -7.578 0.154 -4.943 1.00 89.19 95 LEU A O 1
ATOM 763 N N . ALA A 1 96 ? -8.587 1.493 -3.454 1.00 90.38 96 ALA A N 1
ATOM 764 C CA . ALA A 1 96 ? -8.184 2.730 -4.118 1.00 90.38 96 ALA A CA 1
ATOM 765 C C . ALA A 1 96 ? -6.658 2.923 -4.085 1.00 90.38 96 ALA A C 1
ATOM 767 O O . ALA A 1 96 ? -6.055 3.221 -5.118 1.00 90.38 96 ALA A O 1
ATOM 768 N N . LEU A 1 97 ? -6.031 2.692 -2.928 1.00 93.19 97 LEU A N 1
ATOM 769 C CA . LEU A 1 97 ? -4.584 2.821 -2.751 1.00 93.19 97 LEU A CA 1
ATOM 770 C C . LEU A 1 97 ? -3.824 1.781 -3.586 1.00 93.19 97 LEU A C 1
ATOM 772 O O . LEU A 1 97 ? -2.883 2.127 -4.302 1.00 93.19 97 LEU A O 1
ATOM 776 N N . GLU A 1 98 ? -4.264 0.523 -3.565 1.00 94.69 98 GLU A N 1
ATOM 777 C CA . GLU A 1 98 ? -3.669 -0.539 -4.380 1.00 94.69 98 GLU A CA 1
ATOM 778 C C . GLU A 1 98 ? -3.810 -0.250 -5.878 1.00 94.69 98 GLU A C 1
ATOM 780 O O . GLU A 1 98 ? -2.841 -0.395 -6.623 1.00 94.69 98 GLU A O 1
ATOM 785 N N . ASN A 1 99 ? -4.964 0.252 -6.329 1.00 95.12 99 ASN A N 1
ATOM 786 C CA . ASN A 1 99 ? -5.143 0.670 -7.720 1.00 95.12 99 ASN A CA 1
ATOM 787 C C . ASN A 1 99 ? -4.192 1.810 -8.104 1.00 95.12 99 ASN A C 1
ATOM 789 O O . ASN A 1 99 ? -3.549 1.744 -9.153 1.00 95.12 99 ASN A O 1
ATOM 793 N N . GLN A 1 100 ? -4.043 2.828 -7.254 1.00 95.25 100 GLN A N 1
ATOM 794 C CA . GLN A 1 100 ? -3.101 3.925 -7.494 1.00 95.25 100 GLN A CA 1
ATOM 795 C C . GLN A 1 100 ? -1.653 3.412 -7.572 1.00 95.25 100 GLN A C 1
ATOM 797 O O . GLN A 1 100 ? -0.885 3.786 -8.465 1.00 95.25 100 GLN A O 1
ATOM 802 N N . ARG A 1 101 ? -1.275 2.496 -6.676 1.00 96.31 101 ARG A N 1
ATOM 803 C CA . ARG A 1 101 ? 0.043 1.858 -6.683 1.00 96.31 101 ARG A CA 1
ATOM 804 C C . ARG A 1 101 ? 0.268 1.034 -7.954 1.00 96.31 101 ARG A C 1
ATOM 806 O O . ARG A 1 101 ? 1.325 1.132 -8.571 1.00 96.31 101 ARG A O 1
ATOM 813 N N . GLN A 1 102 ? -0.712 0.247 -8.383 1.00 96.44 102 GLN A N 1
ATOM 814 C CA . GLN A 1 102 ? -0.608 -0.538 -9.614 1.00 96.44 102 GLN A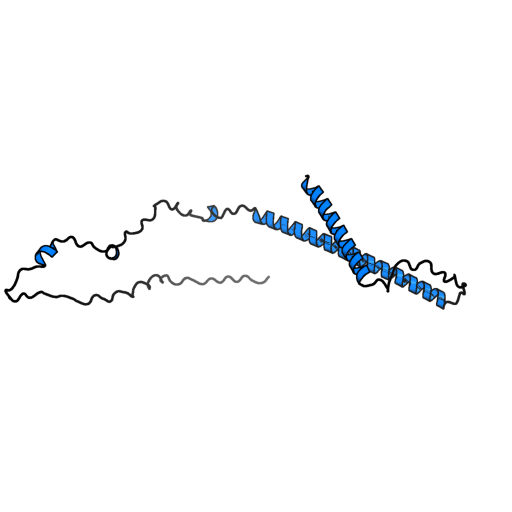 CA 1
ATOM 815 C C . GLN A 1 102 ? -0.496 0.355 -10.850 1.00 96.44 102 GLN A C 1
ATOM 817 O O . GLN A 1 102 ? 0.311 0.070 -11.733 1.00 96.44 102 GLN A O 1
ATOM 822 N N . GLN A 1 103 ? -1.234 1.466 -10.894 1.00 96.12 103 GLN A N 1
ATOM 823 C CA . GLN A 1 103 ? -1.150 2.432 -11.988 1.00 96.12 103 GLN A CA 1
ATOM 824 C C . GLN A 1 103 ? 0.236 3.074 -12.084 1.00 96.12 103 GLN A C 1
ATOM 826 O O . GLN A 1 103 ? 0.787 3.151 -13.179 1.00 96.12 103 GLN A O 1
ATOM 831 N N . THR A 1 104 ? 0.838 3.481 -10.963 1.00 95.38 104 THR A N 1
ATOM 832 C CA . THR A 1 104 ? 2.196 4.063 -10.972 1.00 95.38 104 THR A CA 1
ATOM 833 C C . THR A 1 104 ? 3.260 3.054 -11.413 1.00 95.38 104 THR A C 1
ATOM 835 O O . THR A 1 104 ? 4.158 3.389 -12.186 1.00 95.38 104 THR A O 1
ATOM 838 N N . LEU A 1 105 ? 3.140 1.790 -11.000 1.00 96.56 105 LEU A N 1
ATOM 839 C CA . LEU A 1 105 ? 4.030 0.730 -11.476 1.00 96.56 105 LEU A CA 1
ATOM 840 C C . LEU A 1 105 ? 3.833 0.437 -12.967 1.00 96.56 105 LEU A C 1
ATOM 842 O O . LEU A 1 105 ? 4.816 0.276 -13.691 1.00 96.56 105 LEU A O 1
ATOM 846 N N . ALA A 1 106 ? 2.586 0.393 -13.436 1.00 96.94 106 ALA A N 1
ATOM 847 C CA . ALA A 1 106 ? 2.262 0.144 -14.835 1.00 96.94 106 ALA A CA 1
ATOM 848 C C . ALA A 1 106 ? 2.771 1.267 -15.749 1.00 96.94 106 ALA A C 1
ATOM 850 O O . ALA A 1 106 ? 3.360 0.979 -16.791 1.00 96.94 106 ALA A O 1
ATOM 851 N N . THR A 1 107 ? 2.613 2.535 -15.354 1.00 96.50 107 THR A N 1
ATOM 852 C CA . THR A 1 107 ? 3.133 3.674 -16.126 1.00 96.50 107 THR A CA 1
ATOM 853 C C . THR A 1 107 ? 4.656 3.649 -16.189 1.00 96.50 107 THR A C 1
ATOM 855 O O . THR A 1 107 ? 5.219 3.783 -17.276 1.00 96.50 107 THR A O 1
ATOM 858 N N . HIS A 1 108 ? 5.334 3.384 -15.069 1.00 95.38 108 HIS A N 1
ATOM 859 C CA . HIS A 1 108 ? 6.793 3.286 -15.044 1.00 95.38 108 HIS A CA 1
ATOM 860 C C . HIS A 1 108 ? 7.312 2.094 -15.870 1.00 95.38 108 HIS A C 1
ATOM 862 O O . HIS A 1 108 ? 8.285 2.215 -16.619 1.00 95.38 108 HIS A O 1
ATOM 868 N N . ALA A 1 109 ? 6.642 0.939 -15.796 1.00 96.75 109 ALA A N 1
ATOM 869 C CA . ALA A 1 109 ? 6.966 -0.224 -16.619 1.00 96.75 109 ALA A CA 1
ATOM 870 C C . ALA A 1 109 ? 6.761 0.062 -18.116 1.00 96.75 109 ALA A C 1
ATOM 872 O O . ALA A 1 109 ? 7.631 -0.272 -18.925 1.00 96.75 109 ALA A O 1
ATOM 873 N N . ALA A 1 110 ? 5.664 0.733 -18.481 1.00 96.94 110 ALA A N 1
ATOM 874 C CA . ALA A 1 110 ? 5.380 1.133 -19.855 1.00 96.94 110 ALA A CA 1
ATOM 875 C C . ALA A 1 110 ? 6.462 2.081 -20.394 1.00 96.94 110 ALA A C 1
ATOM 877 O O . ALA A 1 110 ? 7.042 1.798 -21.442 1.00 96.94 110 ALA A O 1
ATOM 878 N N . GLN A 1 111 ? 6.816 3.130 -19.645 1.00 95.38 111 GLN A N 1
ATOM 879 C CA . GLN A 1 111 ? 7.881 4.068 -20.019 1.00 95.38 111 GLN A CA 1
ATOM 880 C C . GLN A 1 111 ? 9.224 3.361 -20.216 1.00 95.38 111 GLN A C 1
ATOM 882 O O . GLN A 1 111 ? 9.879 3.537 -21.245 1.00 95.38 111 GLN A O 1
ATOM 887 N N . ARG A 1 112 ? 9.615 2.502 -19.267 1.00 96.25 112 ARG A N 1
ATOM 888 C CA . ARG A 1 112 ? 10.862 1.737 -19.361 1.00 96.25 112 ARG A CA 1
ATOM 889 C C . ARG A 1 112 ? 10.864 0.805 -20.570 1.00 96.25 112 ARG A C 1
ATOM 891 O O . ARG A 1 112 ? 11.863 0.738 -21.282 1.00 96.25 112 ARG A O 1
ATOM 898 N N . SER A 1 113 ? 9.766 0.091 -20.809 1.00 96.06 113 SER A N 1
ATOM 899 C CA . SER A 1 113 ? 9.654 -0.819 -21.952 1.00 96.06 113 SER A CA 1
ATOM 900 C C . SER A 1 113 ? 9.725 -0.070 -23.286 1.00 96.06 113 SER A C 1
ATOM 902 O O . SER A 1 113 ? 10.451 -0.500 -24.180 1.00 96.06 113 SER A O 1
ATOM 904 N N . ALA A 1 114 ? 9.076 1.094 -23.389 1.00 96.19 114 ALA A N 1
ATOM 905 C CA . ALA A 1 114 ? 9.122 1.951 -24.568 1.00 96.19 114 ALA A CA 1
ATOM 906 C C . ALA A 1 114 ? 10.534 2.500 -24.818 1.00 96.19 114 ALA A C 1
ATOM 908 O O . ALA A 1 114 ? 11.016 2.473 -25.950 1.00 96.19 114 ALA A O 1
ATOM 909 N N . TYR A 1 115 ? 11.233 2.927 -23.763 1.00 95.38 115 TYR A N 1
ATOM 910 C CA . TYR A 1 115 ? 12.618 3.385 -23.863 1.00 95.38 115 TYR A CA 1
ATOM 911 C C . TYR A 1 115 ? 13.555 2.275 -24.360 1.00 95.38 115 TYR A C 1
ATOM 913 O O . TYR A 1 115 ? 14.330 2.476 -25.298 1.00 95.38 115 TYR A O 1
ATOM 921 N N . LEU A 1 116 ? 13.462 1.080 -23.767 1.00 96.69 116 LEU A N 1
ATOM 922 C CA . LEU A 1 116 ? 14.275 -0.065 -24.180 1.00 96.69 116 LEU A CA 1
ATOM 923 C C . LEU A 1 116 ? 13.968 -0.489 -25.622 1.00 96.69 116 LEU A C 1
ATOM 925 O O . LEU A 1 116 ? 14.899 -0.751 -26.384 1.00 96.69 116 LEU A O 1
ATOM 929 N N . ALA A 1 117 ? 12.693 -0.492 -26.018 1.00 96.81 117 ALA A N 1
ATOM 930 C CA . ALA A 1 117 ? 12.286 -0.762 -27.393 1.00 96.81 117 ALA A CA 1
ATOM 931 C C . ALA A 1 117 ? 12.860 0.275 -28.375 1.00 96.81 117 ALA A C 1
ATOM 933 O O . ALA A 1 117 ? 13.378 -0.099 -29.426 1.00 96.81 117 ALA A O 1
ATOM 934 N N . GLY A 1 118 ? 12.849 1.563 -28.013 1.00 95.56 118 GLY A N 1
ATOM 935 C CA . GLY A 1 118 ? 13.459 2.629 -28.810 1.00 95.56 118 GLY A CA 1
ATOM 936 C C . GLY A 1 118 ? 14.963 2.430 -29.007 1.00 95.56 118 GLY A C 1
ATOM 937 O O . GLY A 1 118 ? 15.461 2.531 -30.129 1.00 95.56 118 GLY A O 1
ATOM 938 N N . ARG A 1 119 ? 15.688 2.059 -27.944 1.00 95.81 119 ARG A N 1
ATOM 939 C CA . ARG A 1 119 ? 17.132 1.772 -28.023 1.00 95.81 119 ARG A CA 1
ATOM 940 C C . ARG A 1 119 ? 17.433 0.540 -28.868 1.00 95.81 119 ARG A C 1
ATOM 942 O O . ARG A 1 119 ? 18.395 0.563 -29.634 1.00 95.81 119 ARG A O 1
ATOM 949 N N . ALA A 1 120 ? 16.618 -0.507 -28.758 1.00 95.38 120 ALA A N 1
ATOM 950 C CA . ALA A 1 120 ? 16.753 -1.699 -29.587 1.00 95.38 120 ALA A CA 1
ATOM 951 C C . ALA A 1 120 ? 16.516 -1.380 -31.073 1.00 95.38 120 ALA A C 1
ATOM 953 O O . ALA A 1 120 ? 17.324 -1.764 -31.917 1.00 95.38 120 ALA A O 1
ATOM 954 N N . ALA A 1 121 ? 15.474 -0.605 -31.389 1.00 96.19 121 ALA A N 1
ATOM 955 C CA . ALA A 1 121 ? 15.171 -0.189 -32.756 1.00 96.19 121 ALA A CA 1
ATOM 956 C C . ALA A 1 121 ? 16.269 0.706 -33.358 1.00 96.19 121 ALA A C 1
ATOM 958 O O . ALA A 1 121 ? 16.610 0.565 -34.531 1.00 96.19 121 ALA A O 1
ATOM 959 N N . GLU A 1 122 ? 16.855 1.611 -32.569 1.00 92.88 122 GLU A N 1
ATOM 960 C CA . GLU A 1 122 ? 17.972 2.452 -33.012 1.00 92.88 122 GLU A CA 1
ATOM 961 C C . GLU A 1 122 ? 19.229 1.618 -33.304 1.00 92.88 122 GLU A C 1
ATOM 963 O O . GLU A 1 122 ? 19.858 1.790 -34.350 1.00 92.88 122 GLU A O 1
ATOM 968 N N . GLN A 1 123 ? 19.572 0.675 -32.422 1.00 94.75 123 GLN A N 1
ATOM 969 C CA . GLN A 1 123 ? 20.688 -0.247 -32.651 1.00 94.75 123 GLN A CA 1
ATOM 970 C C . GLN A 1 123 ? 20.466 -1.102 -33.895 1.00 94.75 123 GLN A C 1
ATOM 972 O O . GLN A 1 123 ? 21.394 -1.296 -34.679 1.00 94.75 123 GLN A O 1
ATOM 977 N N . GLU A 1 124 ? 19.242 -1.579 -34.110 1.00 94.06 124 GLU A N 1
ATOM 978 C CA . GLU A 1 124 ? 18.905 -2.353 -35.297 1.00 94.06 124 GLU A CA 1
ATOM 979 C C . GLU A 1 124 ? 19.019 -1.514 -36.578 1.00 94.06 124 GLU A C 1
ATOM 981 O O . GLU A 1 124 ? 19.569 -1.990 -37.570 1.00 94.06 124 GLU A O 1
ATOM 986 N N . ARG A 1 125 ? 18.581 -0.247 -36.562 1.00 93.31 125 ARG A N 1
ATOM 987 C CA . ARG A 1 125 ? 18.769 0.679 -37.694 1.00 93.31 125 ARG A CA 1
ATOM 988 C C . ARG A 1 125 ? 20.244 0.893 -38.007 1.00 93.31 125 ARG A C 1
ATOM 990 O O . ARG A 1 125 ? 20.645 0.679 -39.148 1.00 93.31 125 ARG A O 1
ATOM 997 N N . ARG A 1 126 ? 21.057 1.209 -36.994 1.00 93.25 126 ARG A N 1
ATOM 998 C CA . ARG A 1 126 ? 22.510 1.380 -37.158 1.00 93.25 126 ARG A CA 1
ATOM 999 C C . ARG A 1 126 ? 23.174 0.106 -37.668 1.00 93.25 126 ARG A C 1
ATOM 1001 O O . ARG A 1 126 ? 24.035 0.168 -38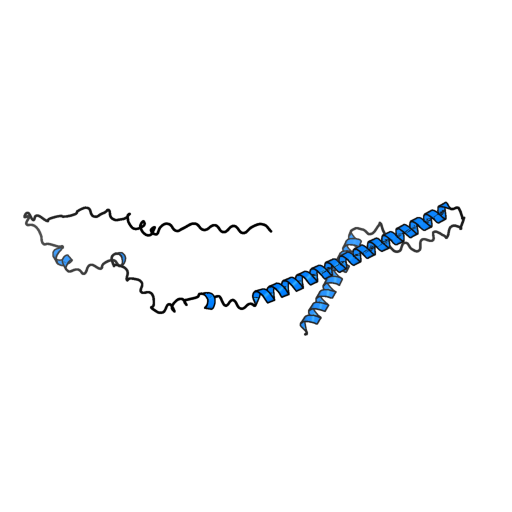.539 1.00 93.25 126 ARG A O 1
ATOM 1008 N N . ARG A 1 127 ? 22.759 -1.061 -37.168 1.00 93.75 127 ARG A N 1
ATOM 1009 C CA . ARG A 1 127 ? 23.260 -2.355 -37.643 1.00 93.75 127 ARG A CA 1
ATOM 1010 C C . ARG A 1 127 ? 22.931 -2.568 -39.121 1.00 93.75 127 ARG A C 1
ATOM 1012 O O . ARG A 1 127 ? 23.828 -2.912 -39.882 1.00 93.75 127 ARG A O 1
ATOM 1019 N N . ARG A 1 128 ? 21.688 -2.311 -39.536 1.00 92.81 128 ARG A N 1
ATOM 1020 C CA . ARG A 1 128 ? 21.267 -2.423 -40.942 1.00 92.81 128 ARG A CA 1
ATOM 1021 C C . ARG A 1 128 ? 22.000 -1.426 -41.844 1.00 92.81 128 ARG A C 1
ATOM 1023 O O . ARG A 1 128 ? 22.357 -1.779 -42.961 1.00 92.81 128 ARG A O 1
ATOM 1030 N N . GLU A 1 129 ? 22.243 -0.202 -41.383 1.00 91.44 129 GLU A N 1
ATOM 1031 C CA . GLU A 1 129 ? 23.027 0.800 -42.121 1.00 91.44 129 GLU A CA 1
ATOM 1032 C C . GLU A 1 129 ? 24.490 0.375 -42.274 1.00 91.44 129 GLU A C 1
ATOM 1034 O O . GLU A 1 129 ? 25.022 0.415 -43.378 1.00 91.44 129 GLU A O 1
ATOM 1039 N N . MET A 1 130 ? 25.116 -0.123 -41.207 1.00 90.69 130 MET A N 1
ATOM 1040 C CA . MET A 1 130 ? 26.474 -0.676 -41.250 1.00 90.69 130 MET A CA 1
ATOM 1041 C C . MET A 1 130 ? 26.576 -1.878 -42.193 1.00 90.69 130 MET A C 1
ATOM 1043 O O . MET A 1 130 ? 27.546 -1.995 -42.937 1.00 90.69 130 MET A O 1
ATOM 1047 N N . GLU A 1 131 ? 25.591 -2.777 -42.174 1.00 89.00 131 GLU A N 1
ATOM 1048 C CA . GLU A 1 131 ? 25.530 -3.922 -43.088 1.00 89.00 131 GLU A CA 1
ATOM 1049 C C . GLU A 1 131 ? 25.359 -3.470 -44.549 1.00 89.00 131 GLU A C 1
ATOM 1051 O O . GLU A 1 131 ? 26.032 -4.006 -45.426 1.00 89.00 131 GLU A O 1
ATOM 1056 N N . ARG A 1 132 ? 24.547 -2.435 -44.815 1.00 86.44 132 ARG A N 1
ATOM 1057 C CA . ARG A 1 132 ? 24.421 -1.827 -46.154 1.00 86.44 132 ARG A CA 1
ATOM 1058 C C . ARG A 1 132 ? 25.723 -1.190 -46.630 1.00 86.44 132 ARG A C 1
ATOM 1060 O O . ARG A 1 132 ? 26.118 -1.430 -47.762 1.00 86.44 132 ARG A O 1
ATOM 1067 N N . LEU A 1 133 ? 26.391 -0.416 -45.774 1.00 86.75 133 LEU A N 1
ATOM 1068 C CA . LEU A 1 133 ? 27.672 0.215 -46.104 1.00 86.75 133 LEU A CA 1
ATOM 1069 C C . LEU A 1 133 ? 28.751 -0.831 -46.398 1.00 86.75 133 LEU A C 1
ATOM 1071 O O . LEU A 1 133 ? 29.486 -0.690 -47.366 1.00 86.75 133 LEU A O 1
ATOM 1075 N N . LYS A 1 134 ? 28.822 -1.909 -45.607 1.00 86.50 134 LYS A N 1
ATOM 1076 C CA . LYS A 1 134 ? 29.746 -3.024 -45.866 1.00 86.50 134 LYS A CA 1
ATOM 1077 C C . LYS A 1 134 ? 29.458 -3.707 -47.203 1.00 86.50 134 LYS A C 1
ATOM 1079 O O . LYS A 1 134 ? 30.381 -3.913 -47.980 1.00 86.50 134 LYS A O 1
ATOM 1084 N N . ALA A 1 135 ? 28.189 -3.996 -47.492 1.00 84.19 135 ALA A N 1
ATOM 1085 C CA . ALA A 1 135 ? 27.801 -4.610 -48.760 1.00 84.19 135 ALA A CA 1
ATOM 1086 C C . ALA A 1 135 ? 28.136 -3.725 -49.976 1.00 84.19 135 ALA A C 1
ATOM 1088 O O . ALA A 1 135 ? 28.530 -4.245 -51.015 1.00 84.19 135 ALA A O 1
ATOM 1089 N N . ASP A 1 136 ? 28.017 -2.400 -49.849 1.00 75.06 136 ASP A N 1
ATOM 1090 C CA . ASP A 1 136 ? 28.368 -1.451 -50.917 1.00 75.06 136 ASP A CA 1
ATOM 1091 C C . ASP A 1 136 ? 29.892 -1.369 -51.145 1.00 75.06 136 ASP A C 1
ATOM 1093 O O . ASP A 1 136 ? 30.352 -1.272 -52.282 1.00 75.06 136 ASP A O 1
ATOM 1097 N N . VAL A 1 137 ? 30.689 -1.506 -50.075 1.00 74.00 137 VAL A N 1
ATOM 1098 C CA . VAL A 1 137 ? 32.160 -1.604 -50.148 1.00 74.00 137 VAL A CA 1
ATOM 1099 C C . VAL A 1 137 ? 32.611 -2.912 -50.814 1.00 74.00 137 VAL A C 1
ATOM 1101 O O . VAL A 1 137 ? 33.538 -2.894 -51.625 1.00 74.00 137 VAL A O 1
ATOM 1104 N N . ASP A 1 138 ? 31.943 -4.032 -50.527 1.00 66.31 138 ASP A N 1
ATOM 1105 C CA . ASP A 1 138 ? 32.305 -5.352 -51.065 1.00 66.31 138 ASP A CA 1
ATOM 1106 C C . ASP A 1 138 ? 31.902 -5.542 -52.543 1.00 66.31 138 ASP A C 1
ATOM 1108 O O . ASP A 1 138 ? 32.538 -6.311 -53.265 1.00 66.31 138 ASP A O 1
ATOM 1112 N N . LEU A 1 139 ? 30.888 -4.820 -53.040 1.00 65.88 139 LEU A N 1
ATOM 1113 C CA . LEU A 1 139 ? 30.417 -4.908 -54.434 1.00 65.88 139 LEU A CA 1
ATOM 1114 C C . LEU A 1 139 ? 31.264 -4.113 -55.449 1.00 65.88 139 LEU A C 1
ATOM 1116 O O . LEU A 1 139 ? 30.891 -4.010 -56.619 1.00 65.88 139 LEU A O 1
ATOM 1120 N N . GLY A 1 140 ? 32.424 -3.582 -55.048 1.00 54.53 140 GLY A N 1
ATOM 1121 C CA . GLY A 1 140 ? 33.466 -3.126 -55.979 1.00 54.53 140 GLY A CA 1
ATOM 1122 C C . GLY A 1 140 ? 33.086 -1.943 -56.878 1.00 54.53 140 GLY A C 1
ATOM 1123 O O . GLY A 1 140 ? 33.773 -1.676 -57.868 1.00 54.53 140 GLY A O 1
ATOM 1124 N N . ARG A 1 141 ? 32.020 -1.198 -56.559 1.00 50.22 141 ARG A N 1
ATOM 1125 C CA . ARG A 1 141 ? 31.672 0.039 -57.264 1.00 50.22 141 ARG A CA 1
ATOM 1126 C C 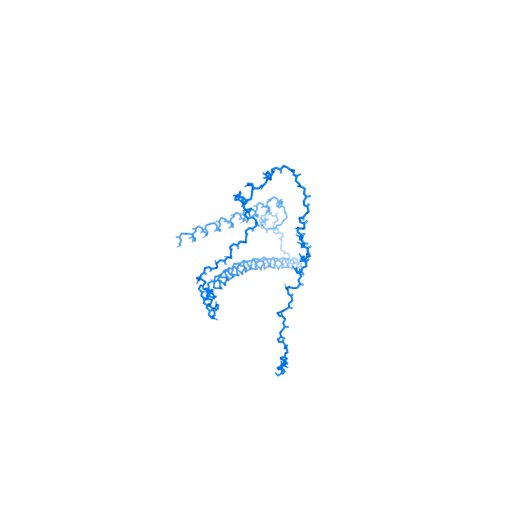. ARG A 1 141 ? 32.481 1.186 -56.665 1.00 50.22 141 ARG A C 1
ATOM 1128 O O . ARG A 1 141 ? 32.026 1.899 -55.781 1.00 50.22 141 ARG A O 1
ATOM 1135 N N . GLY A 1 142 ? 33.717 1.317 -57.144 1.00 55.34 142 GLY A N 1
ATOM 1136 C CA . GLY A 1 142 ? 34.654 2.367 -56.755 1.00 55.34 142 GLY A CA 1
ATOM 1137 C C . GLY A 1 142 ? 34.012 3.756 -56.764 1.00 55.34 142 GLY A C 1
ATOM 1138 O O . GLY A 1 142 ? 33.715 4.315 -57.817 1.00 55.34 142 GLY A O 1
ATOM 1139 N N . GLY A 1 143 ? 33.824 4.310 -55.570 1.00 47.88 143 GLY A N 1
ATOM 1140 C CA . GLY A 1 143 ? 33.422 5.685 -55.325 1.00 47.88 143 GLY A CA 1
ATOM 1141 C C . GLY A 1 143 ? 34.387 6.287 -54.318 1.00 47.88 143 GLY A C 1
ATOM 1142 O O . GLY A 1 143 ? 34.218 6.116 -53.120 1.00 47.88 143 GLY A O 1
ATOM 1143 N N . VAL A 1 144 ? 35.441 6.894 -54.861 1.00 47.50 144 VAL A N 1
ATOM 1144 C CA . VAL A 1 144 ? 36.409 7.832 -54.275 1.00 47.50 144 VAL A CA 1
ATOM 1145 C C . VAL A 1 144 ? 36.198 8.153 -52.790 1.00 47.50 144 VAL A C 1
ATOM 1147 O O . VAL A 1 144 ? 35.184 8.731 -52.414 1.00 47.50 144 VAL A O 1
ATOM 1150 N N . VAL A 1 145 ? 37.221 7.844 -51.989 1.00 56.31 145 VAL A N 1
ATOM 1151 C CA . VAL A 1 145 ? 37.522 8.404 -50.661 1.00 56.31 145 VAL A CA 1
ATOM 1152 C C . VAL A 1 145 ? 36.934 9.810 -50.458 1.00 56.31 145 VAL A C 1
ATOM 1154 O O . VAL A 1 145 ? 37.573 10.819 -50.753 1.00 56.31 145 VAL A O 1
ATOM 1157 N N . ALA A 1 146 ? 35.712 9.889 -49.929 1.00 48.72 146 ALA A N 1
ATOM 1158 C CA . ALA A 1 146 ? 35.216 11.117 -49.334 1.00 48.72 146 ALA A CA 1
ATOM 1159 C C . ALA A 1 146 ? 36.047 11.335 -48.071 1.00 48.72 146 ALA A C 1
ATOM 1161 O O . ALA A 1 146 ? 36.085 10.484 -47.181 1.00 48.72 146 ALA A O 1
ATOM 1162 N N . GLY A 1 147 ? 36.800 12.433 -48.082 1.00 45.12 147 GLY A N 1
ATOM 1163 C CA . GLY A 1 147 ? 37.837 12.745 -47.121 1.00 45.12 147 GLY A CA 1
ATOM 1164 C C . GLY A 1 147 ? 37.428 12.465 -45.682 1.00 45.12 147 GLY A C 1
ATOM 1165 O O . GLY A 1 147 ? 36.415 12.943 -45.181 1.00 45.12 147 GLY A O 1
ATOM 1166 N N . PHE A 1 148 ? 38.317 11.761 -45.000 1.00 47.91 148 PHE A N 1
ATOM 1167 C CA . PHE A 1 148 ? 38.475 11.718 -43.553 1.00 47.91 148 PHE A CA 1
ATOM 1168 C C . PHE A 1 148 ? 38.893 13.105 -43.019 1.00 47.91 148 PHE A C 1
ATOM 1170 O O . PHE A 1 148 ? 39.859 13.252 -42.279 1.00 47.91 148 PHE A O 1
ATOM 1177 N N . ALA A 1 149 ? 38.161 14.159 -43.386 1.00 42.66 149 ALA A N 1
ATOM 1178 C CA . ALA A 1 149 ? 38.054 15.342 -42.556 1.00 42.66 149 ALA A CA 1
ATOM 1179 C C . ALA A 1 149 ? 37.083 14.966 -41.435 1.00 42.66 149 ALA A C 1
ATOM 1181 O O . ALA A 1 149 ? 35.868 14.932 -41.607 1.00 42.66 149 ALA A O 1
ATOM 1182 N N . SER A 1 150 ? 37.682 14.587 -40.312 1.00 46.06 150 SER A N 1
ATOM 1183 C CA . SER A 1 150 ? 37.078 14.290 -39.018 1.00 46.06 150 SER A CA 1
ATOM 1184 C C . SER A 1 150 ? 36.097 15.387 -38.573 1.00 46.06 150 SER A C 1
ATOM 1186 O O . SER A 1 150 ? 36.439 16.263 -37.784 1.00 46.06 150 SER A O 1
ATOM 1188 N N . ALA A 1 151 ? 34.866 15.341 -39.075 1.00 46.12 151 ALA A N 1
ATOM 1189 C CA . ALA A 1 151 ? 33.783 16.244 -38.704 1.00 46.12 151 ALA A CA 1
ATOM 1190 C C . ALA A 1 151 ? 32.447 15.487 -38.708 1.00 46.12 151 ALA A C 1
ATOM 1192 O O . ALA A 1 151 ? 31.552 15.754 -39.499 1.00 46.12 151 ALA A O 1
ATOM 1193 N N . SER A 1 152 ? 32.351 14.468 -37.854 1.00 41.91 152 SER A N 1
ATOM 1194 C CA . SER A 1 152 ? 31.111 14.012 -37.196 1.00 41.91 152 SER A CA 1
ATOM 1195 C C . SER A 1 152 ? 31.390 12.766 -36.351 1.00 41.91 152 SER A C 1
ATOM 1197 O O . SER A 1 152 ? 30.688 11.763 -36.403 1.00 41.91 152 SER A O 1
ATOM 1199 N N . ALA A 1 153 ? 32.389 12.858 -35.468 1.00 40.50 153 ALA A N 1
ATOM 1200 C CA . ALA A 1 153 ? 32.397 12.067 -34.239 1.00 40.50 153 ALA A CA 1
ATOM 1201 C C . ALA A 1 153 ? 31.357 12.652 -33.260 1.00 40.50 153 ALA A 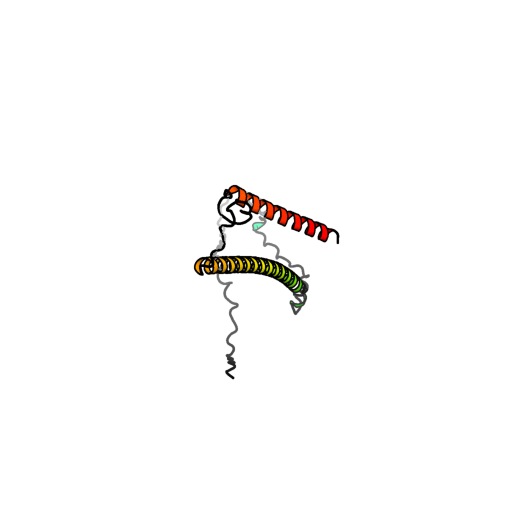C 1
ATOM 1203 O O . ALA A 1 153 ? 31.676 13.060 -32.149 1.00 40.50 153 ALA A O 1
ATOM 1204 N N . ALA A 1 154 ? 30.105 12.760 -33.703 1.00 48.38 154 ALA A N 1
ATOM 1205 C CA . ALA A 1 154 ? 28.983 13.114 -32.857 1.00 48.38 154 ALA A CA 1
ATOM 1206 C C . ALA A 1 154 ? 28.199 11.828 -32.595 1.00 48.38 154 ALA A C 1
ATOM 1208 O O . ALA A 1 154 ? 27.537 11.285 -33.472 1.00 48.38 154 ALA A O 1
ATOM 1209 N N . ALA A 1 155 ? 28.307 11.368 -31.352 1.00 49.97 155 ALA A N 1
ATOM 1210 C CA . ALA A 1 155 ? 27.473 10.351 -30.731 1.00 49.97 155 ALA A CA 1
ATOM 1211 C C . ALA A 1 155 ? 27.675 8.904 -31.207 1.00 49.97 155 ALA A C 1
ATOM 1213 O O . ALA A 1 155 ? 26.796 8.303 -31.821 1.00 49.97 155 ALA A O 1
ATOM 1214 N N . SER A 1 156 ? 28.728 8.249 -30.712 1.00 46.78 156 SER A N 1
ATOM 1215 C CA . SER A 1 156 ? 28.572 7.209 -29.672 1.00 46.78 156 SER A CA 1
ATOM 1216 C C . SER A 1 156 ? 29.838 6.363 -29.532 1.00 46.78 156 SER A C 1
ATOM 1218 O O . SER A 1 156 ? 30.140 5.550 -30.398 1.00 46.78 156 SER A O 1
ATOM 1220 N N . GLY A 1 157 ? 30.462 6.448 -28.357 1.00 49.56 157 GLY A N 1
ATOM 1221 C CA . GLY A 1 157 ? 31.158 5.312 -27.760 1.00 49.56 157 GLY A CA 1
ATOM 1222 C C . GLY A 1 157 ? 32.674 5.439 -27.658 1.00 49.56 157 GLY A C 1
ATOM 1223 O O . GLY A 1 157 ? 33.366 5.524 -28.661 1.00 49.56 157 GLY A O 1
ATOM 1224 N N . VAL A 1 158 ? 33.144 5.274 -26.417 1.00 45.66 158 VAL A N 1
ATOM 1225 C CA . VAL A 1 158 ? 34.521 4.977 -25.987 1.00 45.66 158 VAL A CA 1
ATOM 1226 C C . VAL A 1 158 ? 35.400 6.213 -25.763 1.00 45.66 158 VAL A C 1
ATOM 1228 O O . VAL A 1 158 ? 36.183 6.609 -26.614 1.00 45.66 158 VAL A O 1
ATOM 1231 N N . GLY A 1 159 ? 35.293 6.806 -24.569 1.00 40.91 159 GLY A N 1
ATOM 1232 C CA . GLY A 1 159 ? 36.276 7.788 -24.096 1.00 40.91 159 GLY A CA 1
ATOM 1233 C C . GLY A 1 159 ? 35.792 8.772 -23.034 1.00 40.91 159 GLY A C 1
ATOM 1234 O O . GLY A 1 159 ? 36.618 9.459 -22.447 1.00 40.91 159 GLY A O 1
ATOM 1235 N N . GLY A 1 160 ? 34.487 8.837 -22.752 1.00 50.06 160 GLY A N 1
ATOM 1236 C CA . GLY A 1 160 ? 34.000 9.574 -21.587 1.00 50.06 160 GLY A CA 1
ATOM 1237 C C . GLY A 1 160 ? 34.542 8.901 -20.334 1.00 50.06 160 GLY A C 1
ATOM 1238 O O . GLY A 1 160 ? 34.223 7.737 -20.080 1.00 50.06 160 GLY A O 1
ATOM 1239 N N . THR A 1 161 ? 35.404 9.595 -19.594 1.00 62.69 161 THR A N 1
ATOM 1240 C CA . THR A 1 161 ? 35.876 9.140 -18.285 1.00 62.69 161 THR A CA 1
ATOM 1241 C C . THR A 1 161 ? 34.660 8.755 -17.441 1.00 62.69 161 THR A C 1
ATOM 1243 O O . THR A 1 161 ? 33.594 9.351 -17.586 1.00 62.69 161 THR A O 1
ATOM 1246 N N . HIS A 1 162 ? 34.783 7.736 -16.585 1.00 68.81 162 HIS A N 1
ATOM 1247 C CA . HIS A 1 162 ? 33.678 7.248 -15.741 1.00 68.81 162 HIS A CA 1
ATOM 1248 C C . HIS A 1 162 ? 32.923 8.406 -15.050 1.00 68.81 162 HIS A C 1
ATOM 1250 O O . HIS A 1 162 ? 31.696 8.414 -15.006 1.00 68.81 162 HIS A O 1
ATOM 1256 N N . ALA A 1 163 ? 33.672 9.451 -14.683 1.00 76.00 163 ALA A N 1
ATOM 1257 C CA . ALA A 1 163 ? 33.190 10.724 -14.162 1.00 76.00 163 ALA A CA 1
ATOM 1258 C C . ALA A 1 163 ? 32.173 11.455 -15.064 1.00 76.00 163 ALA A C 1
ATOM 1260 O O . ALA A 1 163 ? 31.142 11.883 -14.568 1.00 76.00 163 ALA A O 1
ATOM 1261 N N . GLN A 1 164 ? 32.395 11.566 -16.379 1.00 74.19 164 GLN A N 1
ATOM 1262 C CA . GLN A 1 164 ? 31.457 12.259 -17.281 1.00 74.19 164 GLN A CA 1
ATOM 1263 C C . GLN A 1 164 ? 30.132 11.509 -17.438 1.00 74.19 164 GLN A C 1
ATOM 1265 O O . GLN A 1 164 ? 29.078 12.116 -17.613 1.00 74.19 164 GLN A O 1
ATOM 1270 N N . ARG A 1 165 ? 30.173 10.174 -17.379 1.00 79.88 165 ARG A N 1
ATOM 1271 C CA . ARG A 1 165 ? 28.962 9.349 -17.427 1.00 79.88 165 ARG A CA 1
ATOM 1272 C C . ARG A 1 165 ? 28.170 9.458 -16.127 1.00 79.88 165 ARG A C 1
ATOM 1274 O O . ARG A 1 165 ? 26.948 9.538 -16.175 1.00 79.88 165 ARG A O 1
ATOM 1281 N N . GLU A 1 166 ? 28.858 9.466 -14.992 1.00 80.31 166 GLU A N 1
ATOM 1282 C CA . GLU A 1 166 ? 28.245 9.694 -13.681 1.00 80.31 166 GLU A CA 1
ATOM 1283 C C . GLU A 1 166 ? 27.650 11.100 -13.575 1.00 80.31 166 GLU A C 1
ATOM 1285 O O . GLU A 1 166 ? 26.530 11.247 -13.097 1.00 80.31 166 GLU A O 1
ATOM 1290 N N . GLU A 1 167 ? 28.337 12.116 -14.095 1.00 84.19 167 GLU A N 1
ATOM 1291 C CA . GLU A 1 167 ? 27.857 13.500 -14.125 1.00 84.19 167 GLU A CA 1
ATOM 1292 C C . GLU A 1 167 ? 26.584 13.645 -14.972 1.00 84.19 167 GLU A C 1
ATOM 1294 O O . GLU A 1 167 ? 25.620 14.267 -14.534 1.00 84.19 167 GLU A O 1
ATOM 1299 N N . GLN A 1 168 ? 26.524 12.986 -16.134 1.00 85.12 168 GLN A N 1
ATOM 1300 C CA . GLN A 1 168 ? 25.311 12.939 -16.961 1.00 85.12 168 GLN A CA 1
ATOM 1301 C C . GLN A 1 168 ? 24.156 12.211 -16.258 1.00 85.12 168 GLN A C 1
ATOM 1303 O O . GLN A 1 168 ? 23.025 12.687 -16.282 1.00 85.12 168 GLN A O 1
ATOM 1308 N N . MET A 1 169 ? 24.431 11.092 -15.580 1.00 84.12 169 MET A N 1
ATOM 1309 C CA . MET A 1 169 ? 23.413 10.373 -14.803 1.00 84.12 169 MET A CA 1
ATOM 1310 C C . MET A 1 169 ? 22.889 11.208 -13.631 1.00 84.12 169 MET A C 1
ATOM 1312 O O . MET A 1 169 ? 21.689 11.216 -13.369 1.00 84.12 169 MET A O 1
ATOM 1316 N N . MET A 1 170 ? 23.777 11.918 -12.933 1.00 86.25 170 MET A N 1
ATOM 1317 C CA . MET A 1 170 ? 23.419 12.810 -11.832 1.00 86.25 170 MET A CA 1
ATOM 1318 C C . MET A 1 170 ? 22.588 13.998 -12.330 1.00 86.25 170 MET A C 1
ATOM 1320 O O . MET A 1 170 ? 21.595 14.342 -11.694 1.00 86.25 170 MET A O 1
ATOM 1324 N N . ALA A 1 171 ? 22.935 14.578 -13.483 1.00 85.06 171 ALA A N 1
ATOM 1325 C CA . ALA A 1 171 ? 22.169 15.658 -14.102 1.00 85.06 171 ALA A CA 1
ATOM 1326 C C . ALA A 1 171 ? 20.746 15.211 -14.491 1.00 85.06 171 ALA A C 1
ATOM 1328 O O . ALA A 1 171 ? 19.780 15.885 -14.132 1.00 85.06 171 ALA A O 1
ATOM 1329 N N . ASP A 1 172 ? 20.602 14.042 -15.125 1.00 85.69 172 ASP A N 1
ATOM 1330 C CA . ASP A 1 172 ? 19.294 13.477 -15.489 1.00 85.69 172 ASP A CA 1
ATOM 1331 C C . ASP A 1 172 ? 18.426 13.179 -14.251 1.00 85.69 172 ASP A C 1
ATOM 1333 O O . ASP A 1 172 ? 17.214 13.417 -14.253 1.00 85.69 172 ASP A O 1
ATOM 1337 N N . LEU A 1 173 ? 19.037 12.684 -13.167 1.00 91.62 173 LEU A N 1
ATOM 1338 C CA . LEU A 1 173 ? 18.344 12.435 -11.899 1.00 91.62 173 LEU A CA 1
ATOM 1339 C C . LEU A 1 173 ? 17.847 13.735 -11.258 1.00 91.62 173 LEU A C 1
ATOM 1341 O O . LEU A 1 173 ? 16.700 13.795 -10.808 1.00 91.62 173 LEU A O 1
ATOM 1345 N N . VAL A 1 174 ? 18.682 14.777 -11.239 1.00 91.69 174 VAL A N 1
ATOM 1346 C CA . VAL A 1 174 ? 18.319 16.101 -10.711 1.00 91.69 174 VAL A CA 1
ATOM 1347 C C . VAL A 1 174 ? 17.183 16.716 -11.527 1.00 91.69 174 VAL A C 1
ATOM 1349 O O . VAL A 1 174 ? 16.225 17.231 -10.949 1.00 91.69 174 VAL A O 1
ATOM 1352 N N . GLU A 1 175 ? 17.224 16.606 -12.855 1.00 93.00 175 GLU A N 1
ATOM 1353 C CA . GLU A 1 175 ? 16.153 17.125 -13.706 1.00 93.00 175 GLU A CA 1
ATOM 1354 C C . GLU A 1 175 ? 14.837 16.343 -13.533 1.00 93.00 175 GLU A C 1
ATOM 1356 O O . GLU A 1 175 ? 13.755 16.939 -13.498 1.00 93.00 175 GLU A O 1
ATOM 1361 N N . SER A 1 176 ? 14.906 15.019 -13.358 1.00 88.69 176 SER A N 1
ATOM 1362 C CA . SER A 1 176 ? 13.735 14.193 -13.039 1.00 88.69 176 SER A CA 1
ATOM 1363 C C . SER A 1 176 ? 13.105 14.576 -11.694 1.00 88.69 176 SER A C 1
ATOM 1365 O O . SER A 1 176 ? 11.879 14.615 -11.585 1.00 88.69 176 SER A O 1
ATOM 1367 N N . LEU A 1 177 ? 13.920 14.860 -10.674 1.00 91.19 177 LEU A N 1
ATOM 1368 C CA . LEU A 1 177 ? 13.458 15.298 -9.352 1.00 91.19 177 LEU A CA 1
ATOM 1369 C C . LEU A 1 177 ? 12.804 16.682 -9.407 1.00 91.19 177 LEU A C 1
ATOM 1371 O O . LEU A 1 177 ? 11.709 16.854 -8.875 1.00 91.19 177 LEU A O 1
ATOM 1375 N N . ALA A 1 178 ? 13.413 17.638 -10.112 1.00 91.00 178 ALA A N 1
ATOM 1376 C CA . ALA A 1 178 ? 12.853 18.978 -10.282 1.00 91.00 178 ALA A CA 1
ATOM 1377 C C . ALA A 1 178 ? 11.486 18.957 -10.994 1.00 91.00 178 ALA A C 1
ATOM 1379 O O . ALA A 1 178 ? 10.566 19.678 -10.607 1.00 91.00 178 ALA A O 1
ATOM 1380 N N . LYS A 1 179 ? 11.316 18.091 -12.003 1.00 92.31 179 LYS A N 1
ATOM 1381 C CA . LYS A 1 179 ? 10.023 17.900 -12.688 1.00 92.31 179 LYS A CA 1
ATOM 1382 C C . LYS A 1 179 ? 8.947 17.337 -11.761 1.00 92.31 179 LYS A C 1
ATOM 1384 O O . LYS A 1 179 ? 7.797 17.766 -11.844 1.00 92.31 179 LYS A O 1
ATOM 1389 N N . LEU A 1 180 ? 9.306 16.396 -10.887 1.00 87.25 180 LEU A N 1
ATOM 1390 C CA . LEU A 1 180 ? 8.372 15.837 -9.909 1.00 87.25 180 LEU A CA 1
ATOM 1391 C C . LEU A 1 180 ? 7.964 16.872 -8.858 1.00 87.25 180 LEU A C 1
ATOM 1393 O O . LEU A 1 180 ? 6.781 16.960 -8.543 1.00 87.25 180 LEU A O 1
ATOM 1397 N N . ASP A 1 181 ? 8.900 17.686 -8.373 1.00 89.19 181 ASP A N 1
ATOM 1398 C CA . ASP A 1 181 ? 8.623 18.723 -7.373 1.00 89.19 181 ASP A CA 1
ATOM 1399 C C . ASP A 1 181 ? 7.719 19.839 -7.930 1.00 89.19 181 ASP A C 1
ATOM 1401 O O . ASP A 1 181 ? 6.764 20.277 -7.284 1.00 89.19 181 ASP A O 1
ATOM 1405 N N . ALA A 1 182 ? 7.928 20.221 -9.196 1.00 89.56 182 ALA A N 1
ATOM 1406 C CA . ALA A 1 182 ? 7.047 21.148 -9.905 1.00 89.56 182 ALA A CA 1
ATOM 1407 C C . ALA A 1 182 ? 5.628 20.578 -10.099 1.00 89.56 182 ALA A C 1
ATOM 1409 O O . ALA A 1 182 ? 4.641 21.287 -9.895 1.00 89.56 182 ALA A O 1
ATOM 1410 N N . ALA A 1 183 ? 5.508 19.293 -10.455 1.00 85.38 183 ALA A N 1
ATOM 1411 C CA . ALA A 1 183 ? 4.214 18.626 -10.601 1.00 85.38 183 ALA A CA 1
ATOM 1412 C C . ALA A 1 183 ? 3.484 18.471 -9.255 1.00 85.38 183 ALA A C 1
ATOM 1414 O O . ALA A 1 183 ? 2.265 18.631 -9.187 1.00 85.38 183 ALA A O 1
ATOM 1415 N N . HIS A 1 184 ? 4.223 18.201 -8.177 1.00 85.25 184 HIS A N 1
ATOM 1416 C CA . HIS A 1 184 ? 3.666 18.084 -6.832 1.00 85.25 184 HIS A CA 1
ATOM 1417 C C . HIS A 1 184 ? 3.208 19.444 -6.288 1.00 85.25 184 HIS A C 1
ATOM 1419 O O . HIS A 1 184 ? 2.108 19.558 -5.749 1.00 85.25 184 HIS A O 1
ATOM 1425 N N . SER A 1 185 ? 3.993 20.496 -6.528 1.00 84.00 185 SER A N 1
ATOM 1426 C CA . SER A 1 185 ? 3.631 21.880 -6.198 1.00 84.00 185 SER A CA 1
ATOM 1427 C C . SER A 1 185 ? 2.375 22.343 -6.944 1.00 84.00 185 SER A C 1
ATOM 1429 O O . SER A 1 185 ? 1.511 22.988 -6.355 1.00 84.00 185 SER A O 1
ATOM 1431 N N . ALA A 1 186 ? 2.227 21.970 -8.220 1.00 77.38 186 ALA A N 1
ATOM 1432 C CA . ALA A 1 186 ? 1.035 22.284 -9.009 1.00 77.38 186 ALA A CA 1
ATOM 1433 C C . ALA A 1 186 ? -0.217 21.523 -8.535 1.00 77.38 186 ALA A C 1
ATOM 1435 O O . ALA A 1 186 ? -1.317 22.067 -8.582 1.00 77.38 186 ALA A O 1
ATOM 1436 N N . SER A 1 187 ? -0.059 20.287 -8.052 1.00 77.06 187 SER A N 1
ATOM 1437 C CA . SER A 1 187 ? -1.168 19.477 -7.530 1.00 77.06 187 SER A CA 1
ATOM 1438 C C . SER A 1 187 ? -1.615 19.875 -6.116 1.00 77.06 187 SER A C 1
ATOM 1440 O O . SER A 1 187 ? -2.700 19.477 -5.714 1.00 77.06 187 SER A O 1
ATOM 1442 N N . SER A 1 188 ? -0.790 20.613 -5.366 1.00 71.75 188 SER A N 1
ATOM 1443 C CA . SER A 1 188 ? -1.055 21.087 -3.993 1.00 71.75 188 SER A CA 1
ATOM 1444 C C . SER A 1 188 ? -1.932 22.353 -3.939 1.00 71.75 188 SER A C 1
ATOM 1446 O O . SER A 1 188 ? -2.522 22.670 -2.910 1.00 71.75 188 SER A O 1
ATOM 1448 N N . LEU A 1 189 ? -2.024 23.089 -5.051 1.00 65.25 189 LEU A N 1
ATOM 1449 C CA . LEU A 1 189 ? -2.785 24.341 -5.165 1.00 65.25 189 LEU A CA 1
ATOM 1450 C C . LEU A 1 189 ? -4.238 24.155 -5.649 1.00 65.25 189 LEU A C 1
ATOM 1452 O O . LEU A 1 189 ? -4.934 25.152 -5.853 1.00 65.25 189 LEU A O 1
ATOM 1456 N N . LEU A 1 190 ? -4.687 22.910 -5.835 1.00 45.81 190 LEU A N 1
ATOM 1457 C CA . LEU A 1 190 ? -6.059 22.521 -6.189 1.00 45.81 190 LEU A CA 1
ATOM 1458 C C . LEU A 1 190 ? -6.687 21.716 -5.050 1.00 45.81 190 LEU A C 1
ATOM 1460 O O . LEU A 1 190 ? -7.893 21.935 -4.798 1.00 45.81 190 LEU A O 1
#